Protein AF-A0A965U3E1-F1 (afdb_monomer_lite)

Foldseek 3Di:
DVVVVVVVVVVVVVVVVVVVVVVLVVVLVVVQVVLQVVLCVQLVGGLVVVLVDDLVVSLVRGDLRSLLSNLVSLQCCLVRPDPDPVSSLSSLLSSLQSLLSNLVVLVSLLVCVVVNVVSCVVNVVPDALVSLCSNLSSCLSNLLVVSNLVSLVSSLVRDDLVCSLVSLVVSLVSLVVNLVDDQVSQVVSVHGNVNSVVSNVVSVVVNVPRDD

Sequence (212 aa):
MFFRRDYILRMIDMMGDFFRRIGDMLDRMEKVKRLNDECLQKCGMTLEAAQRLEPETLCEMLSDTPRLLMSELMYIKAETACDTQEEQESLLIASTVLLASLWEESLLCELRVDRLAELTERIFAYLTPAEFLLCANFFEQAESYADMEDMLFEAAERAEPEEARAYAETALQKMQKALSAPPEALLLSGMTPSELRDSIDEIQAFLSDKPN

Structure (mmCIF, N/CA/C/O backbone):
data_AF-A0A965U3E1-F1
#
_entry.id   AF-A0A965U3E1-F1
#
loop_
_atom_site.group_PDB
_atom_site.id
_atom_site.type_symbol
_atom_site.la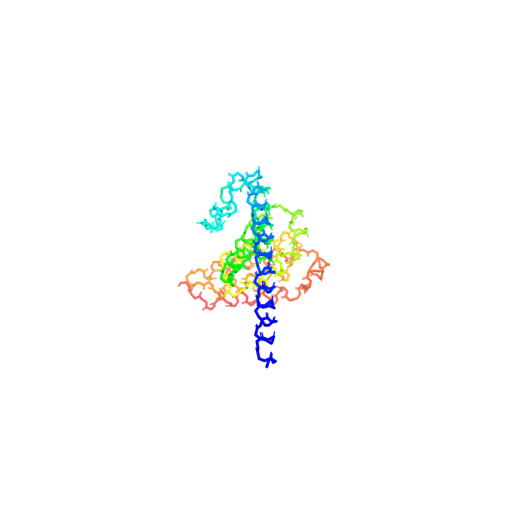bel_atom_id
_atom_site.label_alt_id
_atom_site.label_comp_id
_atom_site.label_asym_id
_atom_site.label_entity_id
_atom_site.label_seq_id
_atom_site.pdbx_PDB_ins_code
_atom_site.Cartn_x
_atom_site.Cartn_y
_atom_site.Cartn_z
_atom_site.occupancy
_atom_site.B_iso_or_equiv
_atom_site.auth_seq_id
_atom_site.auth_comp_id
_atom_site.auth_asym_id
_atom_site.auth_atom_id
_atom_site.pdbx_PDB_model_num
ATOM 1 N N . MET A 1 1 ? 36.545 -35.588 -39.997 1.00 55.09 1 MET A N 1
ATOM 2 C CA . MET A 1 1 ? 35.773 -34.470 -40.594 1.00 55.09 1 MET A CA 1
ATOM 3 C C . MET A 1 1 ? 34.530 -34.076 -39.780 1.00 55.09 1 MET A C 1
ATOM 5 O O . MET A 1 1 ? 34.109 -32.936 -39.900 1.00 55.09 1 MET A O 1
ATOM 9 N N . PHE A 1 2 ? 33.995 -34.948 -38.909 1.00 54.34 2 PHE A N 1
ATOM 10 C CA . PHE A 1 2 ? 32.830 -34.670 -38.044 1.00 54.34 2 PHE A CA 1
ATOM 11 C C . PHE A 1 2 ? 33.061 -33.583 -36.969 1.00 54.34 2 PHE A C 1
ATOM 13 O O . PHE A 1 2 ? 32.221 -32.710 -36.799 1.00 54.34 2 PHE A O 1
ATOM 20 N N . PHE A 1 3 ? 34.252 -33.524 -36.358 1.00 51.91 3 PHE A N 1
ATOM 21 C CA . PHE A 1 3 ? 34.576 -32.549 -35.298 1.00 51.91 3 PHE A CA 1
ATOM 22 C C . PHE A 1 3 ? 34.459 -31.064 -35.698 1.00 51.91 3 PHE A C 1
ATOM 24 O O . PHE A 1 3 ? 34.052 -30.244 -34.882 1.00 51.91 3 PHE A O 1
ATOM 31 N N . ARG A 1 4 ? 34.802 -30.690 -36.944 1.00 53.88 4 ARG A N 1
ATOM 32 C CA . ARG A 1 4 ? 34.661 -29.291 -37.407 1.00 53.88 4 ARG A CA 1
ATOM 33 C C . ARG A 1 4 ? 33.207 -28.912 -37.656 1.00 53.88 4 ARG A C 1
ATOM 35 O O . ARG A 1 4 ? 32.837 -27.773 -37.407 1.00 53.88 4 ARG A O 1
ATOM 42 N N . ARG A 1 5 ? 32.394 -29.855 -38.136 1.00 57.75 5 ARG A N 1
ATOM 43 C CA . ARG A 1 5 ? 30.971 -29.626 -38.397 1.00 57.75 5 ARG A CA 1
ATOM 44 C C . ARG A 1 5 ? 30.210 -29.419 -37.085 1.00 57.75 5 ARG A C 1
ATOM 46 O O . ARG A 1 5 ? 29.467 -28.453 -36.983 1.00 57.75 5 ARG A O 1
ATOM 53 N N . ASP A 1 6 ? 30.497 -30.228 -36.067 1.00 65.94 6 ASP A N 1
ATOM 54 C CA . ASP A 1 6 ? 29.885 -30.101 -34.734 1.00 65.94 6 ASP A CA 1
ATOM 55 C C . ASP A 1 6 ? 30.351 -28.859 -33.966 1.00 65.94 6 ASP A C 1
ATOM 57 O O . ASP A 1 6 ? 29.639 -28.353 -33.102 1.00 65.94 6 ASP A O 1
ATOM 61 N N . TYR A 1 7 ? 31.558 -28.369 -34.248 1.00 59.28 7 TYR A N 1
ATOM 62 C CA . TYR A 1 7 ? 32.046 -27.103 -33.704 1.00 59.28 7 TYR A CA 1
ATOM 63 C C . TYR A 1 7 ? 31.330 -25.907 -34.344 1.00 59.28 7 TYR A C 1
ATOM 65 O O . TYR A 1 7 ? 30.845 -25.032 -33.634 1.00 59.28 7 TYR A O 1
ATOM 73 N N . ILE A 1 8 ? 31.196 -25.905 -35.676 1.00 62.34 8 ILE A N 1
ATOM 74 C CA . ILE A 1 8 ? 30.498 -24.842 -36.412 1.00 62.34 8 ILE A CA 1
ATOM 75 C C . ILE A 1 8 ? 29.012 -24.788 -36.025 1.00 62.34 8 ILE A C 1
ATOM 77 O O . ILE A 1 8 ? 28.490 -23.700 -35.810 1.00 62.34 8 ILE A O 1
ATOM 81 N N . LEU A 1 9 ? 28.341 -25.935 -35.874 1.00 70.31 9 LEU A N 1
ATOM 82 C CA . LEU A 1 9 ? 26.936 -25.974 -35.448 1.00 70.31 9 LEU A CA 1
ATOM 83 C C . LEU A 1 9 ? 26.746 -25.442 -34.017 1.00 70.31 9 LEU A C 1
ATOM 85 O O . LEU A 1 9 ? 25.879 -24.606 -33.799 1.00 70.31 9 LEU A O 1
ATOM 89 N N . ARG A 1 10 ? 27.625 -25.808 -33.072 1.00 64.62 10 ARG A N 1
ATOM 90 C CA . ARG A 1 10 ? 27.597 -25.248 -31.707 1.00 64.62 10 ARG A CA 1
ATOM 91 C C . ARG A 1 10 ? 27.844 -23.741 -31.665 1.00 64.62 10 ARG A C 1
ATOM 93 O O . ARG A 1 10 ? 27.252 -23.050 -30.844 1.00 64.62 10 ARG A O 1
ATOM 100 N N . MET A 1 11 ? 28.711 -23.221 -32.534 1.00 48.62 11 MET A N 1
ATOM 101 C CA . MET A 1 11 ? 28.907 -21.773 -32.655 1.00 48.62 11 MET A CA 1
ATOM 102 C C . MET A 1 11 ? 27.650 -21.066 -33.167 1.00 48.62 11 MET A C 1
ATOM 104 O O . MET A 1 11 ? 27.317 -20.003 -32.654 1.00 48.62 11 MET A O 1
ATOM 108 N N . ILE A 1 12 ? 26.945 -21.654 -34.139 1.00 62.34 12 ILE A N 1
ATOM 109 C CA . ILE A 1 12 ? 25.687 -21.106 -34.665 1.00 62.34 12 ILE A CA 1
ATOM 110 C C . ILE A 1 12 ? 24.613 -21.072 -33.571 1.00 62.34 12 ILE A C 1
ATOM 112 O O . ILE A 1 12 ? 23.951 -20.047 -33.424 1.00 62.34 12 ILE A O 1
ATOM 116 N N . ASP A 1 13 ? 24.491 -22.128 -32.765 1.00 60.44 13 ASP A N 1
ATOM 117 C CA . ASP A 1 13 ? 23.532 -22.169 -31.654 1.00 60.44 13 ASP A CA 1
ATOM 118 C C . ASP A 1 13 ? 23.847 -21.112 -30.583 1.00 60.44 13 ASP A C 1
ATOM 120 O O . ASP A 1 13 ? 22.972 -20.329 -30.214 1.00 60.44 13 ASP A O 1
ATOM 124 N N . MET A 1 14 ? 25.113 -20.999 -30.157 1.00 52.28 14 MET A N 1
ATOM 125 C CA . MET A 1 14 ? 25.534 -19.968 -29.193 1.00 52.28 14 MET A CA 1
ATOM 126 C C . MET A 1 14 ? 25.303 -18.545 -29.717 1.00 52.28 14 MET A C 1
ATOM 128 O O . MET A 1 14 ? 24.908 -17.659 -28.960 1.00 52.28 14 MET A O 1
ATOM 132 N N . MET A 1 15 ? 25.530 -18.311 -31.012 1.00 49.25 15 MET A N 1
ATOM 133 C CA . MET A 1 15 ? 25.223 -17.026 -31.641 1.00 49.25 15 MET A CA 1
ATOM 134 C C . MET A 1 15 ? 23.714 -16.771 -31.704 1.00 49.25 15 MET A C 1
ATOM 136 O O . MET A 1 15 ? 23.285 -15.644 -31.478 1.00 49.25 15 MET A O 1
ATOM 140 N N . GLY A 1 16 ? 22.902 -17.797 -31.969 1.00 55.31 16 GLY A N 1
ATOM 141 C CA . GLY A 1 16 ? 21.442 -17.700 -31.940 1.00 55.31 16 GLY A CA 1
ATOM 142 C C . GLY A 1 16 ? 20.914 -17.292 -30.565 1.00 55.31 16 GLY A C 1
ATOM 143 O O . GLY A 1 16 ? 20.088 -16.387 -30.469 1.00 55.31 16 GLY A O 1
ATOM 144 N N . ASP A 1 17 ? 21.443 -17.887 -29.498 1.00 67.06 17 ASP A N 1
ATOM 145 C CA . ASP A 1 17 ? 21.095 -17.515 -28.123 1.00 67.06 17 ASP A CA 1
ATOM 146 C C . ASP A 1 17 ? 21.551 -16.098 -27.772 1.00 67.06 17 ASP A C 1
ATOM 148 O O . ASP A 1 17 ? 20.828 -15.356 -27.109 1.00 67.06 17 ASP A O 1
ATOM 152 N N . PHE A 1 18 ? 22.719 -15.684 -28.261 1.00 46.34 18 PHE A N 1
ATOM 153 C CA . PHE A 1 18 ? 23.206 -14.319 -28.097 1.00 46.34 18 PHE A CA 1
ATOM 154 C C . PHE A 1 18 ? 22.299 -13.287 -28.787 1.00 46.34 18 PHE A C 1
ATOM 156 O O . PHE A 1 18 ? 21.942 -12.284 -28.174 1.00 46.34 18 PHE A O 1
ATOM 163 N N . PHE A 1 19 ? 21.866 -13.540 -30.026 1.00 46.78 19 PHE A N 1
ATOM 164 C CA . PHE A 1 19 ? 20.956 -12.635 -30.737 1.00 46.78 19 PHE A CA 1
ATOM 165 C C . PHE A 1 19 ? 19.555 -12.590 -30.123 1.00 46.78 19 PHE A C 1
ATOM 167 O O . PHE A 1 19 ? 18.961 -11.516 -30.096 1.00 46.78 19 PHE A O 1
ATOM 174 N N . ARG A 1 20 ? 19.046 -13.706 -29.581 1.00 71.38 20 ARG A N 1
ATOM 175 C CA . ARG A 1 20 ? 17.795 -13.702 -28.800 1.00 71.38 20 ARG A CA 1
ATOM 176 C C . ARG A 1 20 ? 17.918 -12.808 -27.572 1.00 71.38 20 ARG A C 1
ATOM 178 O O . ARG A 1 20 ? 17.086 -11.933 -27.389 1.00 71.38 20 ARG A O 1
ATOM 185 N N . ARG A 1 21 ? 19.013 -12.937 -26.816 1.00 64.50 21 ARG A N 1
ATOM 186 C CA . ARG A 1 21 ? 19.286 -12.072 -25.655 1.00 64.50 21 ARG A CA 1
ATOM 187 C C . ARG A 1 21 ? 19.399 -10.595 -26.033 1.00 64.50 21 ARG A C 1
ATOM 189 O O . ARG A 1 21 ? 18.908 -9.752 -25.295 1.00 64.50 21 ARG A O 1
ATOM 196 N N . ILE A 1 22 ? 20.022 -10.271 -27.172 1.00 54.72 22 ILE A N 1
ATOM 197 C CA . ILE A 1 22 ? 20.052 -8.890 -27.686 1.00 54.72 22 ILE A CA 1
ATOM 198 C C . ILE A 1 22 ? 18.639 -8.405 -28.027 1.00 54.72 22 ILE A C 1
ATOM 200 O O . ILE A 1 22 ? 18.310 -7.270 -27.700 1.00 54.72 22 ILE A O 1
ATOM 204 N 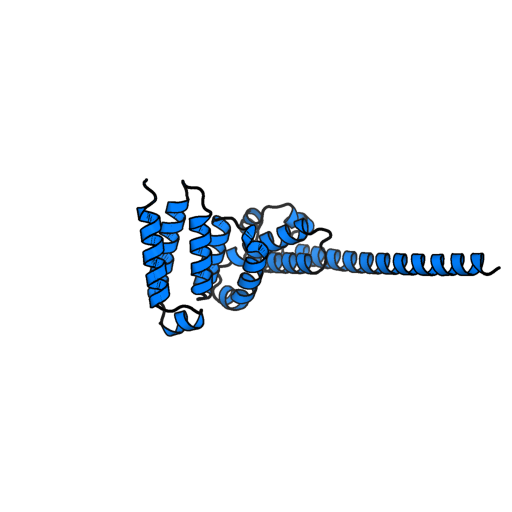N . GLY A 1 23 ? 17.815 -9.240 -28.665 1.00 60.06 23 GLY A N 1
ATOM 205 C CA . GLY A 1 23 ? 16.417 -8.918 -28.962 1.00 60.06 23 GLY A CA 1
ATOM 206 C C . GLY A 1 23 ? 15.621 -8.614 -27.695 1.00 60.06 23 GLY A C 1
ATOM 207 O O . GLY A 1 23 ? 15.046 -7.536 -27.581 1.00 60.06 23 GLY A O 1
ATOM 208 N N . ASP A 1 24 ? 15.702 -9.499 -26.702 1.00 75.69 24 ASP A N 1
ATOM 209 C CA . ASP A 1 24 ? 15.042 -9.312 -25.408 1.00 75.69 24 ASP A CA 1
ATOM 210 C C . ASP A 1 24 ? 15.518 -8.027 -24.706 1.00 75.69 24 ASP A C 1
ATOM 212 O O . ASP A 1 24 ? 14.723 -7.313 -24.096 1.00 75.69 24 ASP A O 1
ATOM 216 N N . MET A 1 25 ? 16.810 -7.699 -24.811 1.00 62.09 25 MET A N 1
ATOM 217 C CA . MET A 1 25 ? 17.381 -6.469 -24.259 1.00 62.09 25 MET A CA 1
ATOM 218 C C . MET A 1 25 ? 16.854 -5.218 -24.975 1.00 62.09 25 MET A C 1
ATOM 220 O O . MET A 1 25 ? 16.494 -4.250 -24.311 1.00 62.09 25 MET A O 1
ATOM 224 N N . LEU A 1 26 ? 16.773 -5.228 -26.309 1.00 58.94 26 LEU A N 1
ATOM 225 C CA . LEU A 1 26 ? 16.238 -4.106 -27.089 1.00 58.94 26 LEU A CA 1
ATOM 226 C C . LEU A 1 26 ? 14.752 -3.868 -26.796 1.00 58.94 26 LEU A C 1
ATOM 228 O O . LEU A 1 26 ? 14.356 -2.722 -26.584 1.00 58.94 26 LEU A O 1
ATOM 232 N N . ASP A 1 27 ? 13.957 -4.934 -26.697 1.00 81.31 27 ASP A N 1
ATOM 233 C CA . ASP A 1 27 ? 12.536 -4.847 -26.345 1.00 81.31 27 ASP A CA 1
ATOM 234 C C . ASP A 1 27 ? 12.342 -4.295 -24.924 1.00 81.31 27 ASP A C 1
ATOM 236 O O . ASP A 1 27 ? 11.457 -3.469 -24.682 1.00 81.31 27 ASP A O 1
ATOM 240 N N . ARG A 1 28 ? 13.190 -4.701 -23.968 1.00 72.69 28 ARG A N 1
ATOM 241 C CA . ARG A 1 28 ? 13.203 -4.135 -22.607 1.00 72.69 28 ARG A CA 1
ATOM 242 C C . ARG A 1 28 ? 13.574 -2.655 -22.612 1.00 72.69 28 ARG A C 1
ATOM 244 O O . ARG A 1 28 ? 12.882 -1.860 -21.984 1.00 72.69 28 ARG A O 1
ATOM 251 N N . MET A 1 29 ? 14.615 -2.267 -23.348 1.00 70.19 29 MET A N 1
ATOM 252 C CA . MET A 1 29 ? 15.027 -0.865 -23.471 1.00 70.19 29 MET A CA 1
ATOM 253 C C . MET A 1 29 ? 13.919 0.005 -24.073 1.00 70.19 29 MET A C 1
ATOM 255 O O . MET A 1 29 ? 13.695 1.121 -23.607 1.00 70.19 29 MET A O 1
ATOM 259 N N . GLU A 1 30 ? 13.197 -0.493 -25.081 1.00 79.94 30 GLU A N 1
ATOM 260 C CA . GLU A 1 30 ? 12.068 0.233 -25.665 1.00 79.94 30 GLU A CA 1
ATOM 261 C C . GLU A 1 30 ? 10.919 0.398 -24.663 1.00 79.94 30 GLU A C 1
ATOM 263 O O . GLU A 1 30 ? 10.358 1.490 -24.553 1.00 79.94 30 GLU A O 1
ATOM 268 N N . LYS A 1 31 ? 10.600 -0.642 -23.882 1.00 78.12 31 LYS A N 1
ATOM 269 C CA . LYS A 1 31 ? 9.604 -0.557 -22.803 1.00 78.12 31 LYS A CA 1
ATOM 270 C C . LYS A 1 31 ? 9.994 0.478 -21.751 1.00 78.12 31 LYS A C 1
ATOM 272 O O . LYS A 1 31 ? 9.188 1.351 -21.448 1.00 78.12 31 LYS A O 1
ATOM 277 N N . VAL A 1 32 ? 11.229 0.433 -21.248 1.00 79.44 32 VAL A N 1
ATOM 278 C CA . VAL A 1 32 ? 11.731 1.399 -20.252 1.00 79.44 32 VAL A CA 1
ATOM 279 C C . VAL A 1 32 ? 11.680 2.822 -20.799 1.00 79.44 32 VAL A C 1
ATOM 281 O O . VAL A 1 32 ? 11.224 3.732 -20.111 1.00 79.44 32 VAL A O 1
ATOM 284 N N . LYS A 1 33 ? 12.074 3.022 -22.061 1.00 82.56 33 LYS A N 1
ATOM 285 C CA . LYS A 1 33 ? 11.981 4.332 -22.707 1.00 82.56 33 LYS A CA 1
ATOM 286 C C . LYS A 1 33 ? 10.537 4.838 -22.765 1.00 82.56 33 LYS A C 1
ATOM 288 O O . LYS A 1 33 ? 10.293 5.982 -22.405 1.00 82.56 33 LYS A O 1
ATOM 293 N N . ARG A 1 34 ? 9.582 3.991 -23.163 1.00 79.94 34 ARG A N 1
ATOM 294 C CA . ARG A 1 34 ? 8.155 4.355 -23.192 1.00 79.94 34 ARG A CA 1
ATOM 295 C C . ARG A 1 34 ? 7.629 4.719 -21.803 1.00 79.94 34 ARG A C 1
ATOM 297 O O . ARG A 1 34 ? 6.919 5.709 -21.680 1.00 79.94 34 ARG A O 1
ATOM 304 N N . LEU A 1 35 ? 8.006 3.967 -20.766 1.00 78.31 35 LEU A N 1
ATOM 305 C CA . LEU A 1 35 ? 7.638 4.285 -19.381 1.00 78.31 35 LEU A CA 1
ATOM 306 C C . LEU A 1 35 ? 8.201 5.645 -18.949 1.00 78.31 35 LEU A C 1
ATOM 308 O O . LEU A 1 35 ? 7.479 6.446 -18.364 1.00 78.31 35 LEU A O 1
ATOM 312 N N . ASN A 1 36 ? 9.463 5.933 -19.278 1.00 80.62 36 ASN A N 1
ATOM 313 C CA . ASN A 1 36 ? 10.088 7.227 -19.001 1.00 80.62 36 ASN A CA 1
ATOM 314 C C . ASN A 1 36 ? 9.390 8.388 -19.727 1.00 80.62 36 ASN A C 1
ATOM 316 O O . ASN A 1 36 ? 9.179 9.432 -19.112 1.00 80.62 36 ASN A O 1
ATOM 320 N N . ASP A 1 37 ? 9.032 8.213 -21.002 1.00 81.38 37 ASP A N 1
ATOM 321 C CA . ASP A 1 37 ? 8.357 9.239 -21.805 1.00 81.38 37 ASP A CA 1
ATOM 322 C C . ASP A 1 37 ? 6.946 9.543 -21.255 1.00 81.38 37 ASP A C 1
ATOM 324 O O . ASP A 1 37 ? 6.590 10.712 -21.082 1.00 81.38 37 ASP A O 1
ATOM 328 N N . GLU A 1 38 ? 6.168 8.511 -20.902 1.00 74.62 38 GLU A N 1
ATOM 329 C CA . GLU A 1 38 ? 4.846 8.667 -20.269 1.00 74.62 38 GLU A CA 1
ATOM 330 C C . GLU A 1 38 ? 4.952 9.325 -18.887 1.00 74.62 38 GLU A C 1
ATOM 332 O O . GLU A 1 38 ? 4.222 10.273 -18.584 1.00 74.62 38 GLU A O 1
ATOM 337 N N . CYS A 1 39 ? 5.910 8.882 -18.068 1.00 76.56 39 CYS A N 1
ATOM 338 C CA . CYS A 1 39 ? 6.181 9.464 -16.756 1.00 76.56 39 CYS A CA 1
ATOM 339 C C . CYS A 1 39 ? 6.526 10.956 -16.874 1.00 76.56 39 CYS A C 1
ATOM 341 O O . CYS A 1 39 ? 5.951 11.792 -16.177 1.00 76.56 39 CYS A O 1
ATOM 343 N N . LEU A 1 40 ? 7.398 11.322 -17.818 1.00 82.69 40 LEU A N 1
ATOM 344 C CA . LEU A 1 40 ? 7.778 12.715 -18.040 1.00 82.69 40 LEU A CA 1
ATOM 345 C C . LEU A 1 40 ? 6.579 13.565 -18.467 1.00 82.69 40 LEU A C 1
ATOM 347 O O . LEU A 1 40 ? 6.393 14.669 -17.957 1.00 82.69 40 LEU A O 1
ATOM 351 N N . GLN A 1 41 ? 5.750 13.055 -19.379 1.00 79.38 41 GLN A N 1
ATOM 352 C CA . GLN A 1 41 ? 4.594 13.785 -19.890 1.00 79.38 41 GLN A CA 1
ATOM 353 C C . GLN A 1 41 ? 3.516 14.012 -18.824 1.00 79.38 41 GLN A C 1
ATOM 355 O O . GLN A 1 41 ? 2.834 15.039 -18.851 1.00 79.38 41 GLN A O 1
ATOM 360 N N . LYS A 1 42 ? 3.317 13.045 -17.927 1.00 73.81 42 LYS A N 1
ATOM 361 C CA . LYS A 1 42 ? 2.170 13.020 -17.013 1.00 73.81 42 LYS A CA 1
ATOM 362 C C . LYS A 1 42 ? 2.514 13.394 -15.575 1.00 73.81 42 LYS A C 1
ATOM 364 O O . LYS A 1 42 ? 1.676 13.982 -14.899 1.00 73.81 42 LYS A O 1
ATOM 369 N N . CYS A 1 43 ? 3.731 13.095 -15.133 1.00 81.44 43 CYS A N 1
ATOM 370 C CA . CYS A 1 43 ? 4.223 13.369 -13.783 1.00 81.44 43 CYS A CA 1
ATOM 371 C C . CYS A 1 43 ? 5.259 14.504 -13.752 1.00 81.44 43 CYS A C 1
ATOM 373 O O . CYS A 1 43 ? 5.657 14.939 -12.677 1.00 81.44 43 CYS A O 1
ATOM 375 N N . GLY A 1 44 ? 5.706 14.998 -14.913 1.00 86.19 44 GLY A N 1
ATOM 376 C CA . GLY A 1 44 ? 6.677 16.094 -15.007 1.00 86.19 44 GLY A CA 1
ATOM 377 C C . GLY A 1 44 ? 8.128 15.688 -14.723 1.00 86.19 44 GLY A C 1
ATOM 378 O O . GLY A 1 44 ? 9.002 16.552 -14.688 1.00 86.19 44 GLY A O 1
ATOM 379 N N . MET A 1 45 ? 8.405 14.392 -14.547 1.00 91.12 45 MET A N 1
ATOM 380 C CA . MET A 1 45 ? 9.747 13.840 -14.336 1.00 91.12 45 MET A CA 1
ATOM 381 C C . MET A 1 45 ? 9.864 12.434 -14.926 1.00 91.12 45 MET A C 1
ATOM 383 O O . MET A 1 45 ? 8.859 11.756 -15.108 1.00 91.12 45 MET A O 1
ATOM 387 N N . THR A 1 46 ? 11.081 11.985 -15.229 1.00 88.69 46 THR A N 1
ATOM 388 C CA . THR A 1 46 ? 11.309 10.614 -15.708 1.00 88.69 46 THR A CA 1
ATOM 389 C C . THR A 1 46 ? 11.211 9.606 -14.564 1.00 88.69 46 THR A C 1
ATOM 391 O O . THR A 1 46 ? 11.465 9.943 -13.406 1.00 88.69 46 THR A O 1
ATOM 394 N N . LEU A 1 47 ? 10.911 8.347 -14.893 1.00 86.38 47 LEU A N 1
ATOM 395 C CA . LEU A 1 47 ? 10.855 7.264 -13.910 1.00 86.38 47 LEU A CA 1
ATOM 396 C C . LEU A 1 47 ? 12.234 7.036 -13.271 1.00 86.38 47 LEU A C 1
ATOM 398 O O . LEU A 1 47 ? 12.336 6.852 -12.066 1.00 86.38 47 LEU A O 1
ATOM 402 N N . GLU A 1 48 ? 13.309 7.149 -14.055 1.00 87.62 48 GLU A N 1
ATOM 403 C CA . GLU A 1 48 ? 14.689 7.102 -13.542 1.00 87.62 48 GLU A CA 1
ATOM 404 C C . GLU A 1 48 ? 15.015 8.209 -12.531 1.00 87.62 48 GLU A C 1
ATOM 406 O O . GLU A 1 48 ? 15.828 7.998 -11.633 1.00 87.62 48 GLU A O 1
ATOM 411 N N . ALA A 1 49 ? 14.437 9.404 -12.691 1.00 90.25 49 ALA A N 1
ATOM 412 C CA . ALA A 1 49 ? 14.630 10.490 -11.736 1.00 90.25 49 ALA A CA 1
ATOM 413 C C . ALA A 1 49 ? 13.829 10.232 -10.457 1.00 90.25 49 ALA A C 1
ATOM 415 O O . ALA A 1 49 ? 14.375 10.388 -9.368 1.00 90.25 49 ALA A O 1
ATOM 416 N N . ALA A 1 50 ? 12.578 9.784 -10.597 1.00 90.44 50 ALA A N 1
ATOM 417 C CA . ALA A 1 50 ? 11.717 9.441 -9.470 1.00 90.44 50 ALA A CA 1
ATOM 418 C C . ALA A 1 50 ? 12.320 8.327 -8.598 1.00 90.44 50 ALA A C 1
ATOM 420 O O . ALA A 1 50 ? 12.286 8.424 -7.383 1.00 90.44 50 ALA A O 1
ATOM 421 N N . GLN A 1 51 ? 12.968 7.330 -9.207 1.00 90.50 51 GLN A N 1
ATOM 422 C CA . GLN A 1 51 ? 13.643 6.223 -8.509 1.00 90.50 51 GLN A CA 1
ATOM 423 C C . GLN A 1 51 ? 14.785 6.627 -7.579 1.00 90.50 51 GLN A C 1
ATOM 425 O O . GLN A 1 51 ? 15.232 5.824 -6.770 1.00 90.50 51 GLN A O 1
ATOM 430 N N . ARG A 1 52 ? 15.322 7.837 -7.738 1.00 92.06 52 ARG A N 1
ATOM 431 C CA . ARG A 1 52 ? 16.409 8.346 -6.892 1.00 92.06 52 ARG A CA 1
ATOM 432 C C . ARG A 1 52 ? 15.893 9.157 -5.708 1.00 92.06 52 ARG A C 1
ATOM 434 O O . ARG A 1 52 ? 16.706 9.710 -4.972 1.00 92.06 52 ARG A O 1
ATOM 441 N N . LEU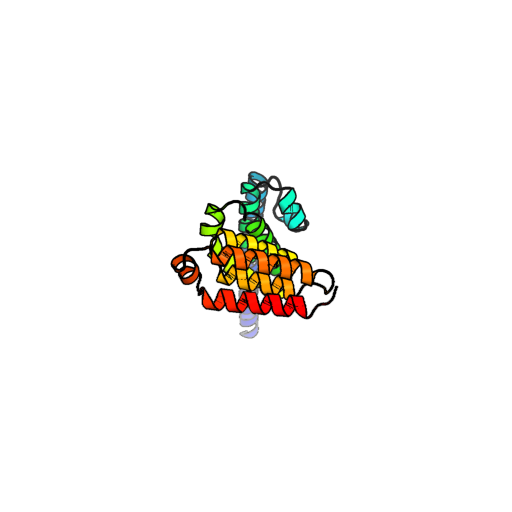 A 1 53 ? 14.578 9.307 -5.601 1.00 93.44 53 LEU A N 1
ATOM 442 C CA . LEU A 1 53 ? 13.907 10.030 -4.537 1.00 93.44 53 LEU A CA 1
ATOM 443 C C . LEU A 1 53 ? 13.241 9.030 -3.602 1.00 93.44 53 LEU A C 1
ATOM 445 O O . LEU A 1 53 ? 12.764 7.987 -4.045 1.00 93.44 53 LEU A O 1
ATOM 449 N N . GLU A 1 54 ? 13.176 9.396 -2.327 1.00 93.88 54 GLU A N 1
ATOM 450 C CA . GLU A 1 54 ? 12.409 8.632 -1.350 1.00 93.88 54 GLU A CA 1
ATOM 451 C C . GLU A 1 54 ? 10.901 8.746 -1.648 1.00 93.88 54 GLU A C 1
ATOM 453 O O . GLU A 1 54 ? 10.443 9.811 -2.104 1.00 93.88 54 GLU A O 1
ATOM 458 N N . PRO A 1 55 ? 10.108 7.689 -1.399 1.00 93.94 55 PRO A N 1
ATOM 459 C CA . PRO A 1 55 ? 8.672 7.682 -1.676 1.00 93.94 55 PRO A CA 1
ATOM 460 C C . PRO A 1 55 ? 7.905 8.837 -1.014 1.00 93.94 55 PRO A C 1
ATOM 462 O O . PRO A 1 55 ? 7.005 9.413 -1.628 1.00 93.94 55 PRO A O 1
ATOM 465 N N . GLU A 1 56 ? 8.290 9.247 0.194 1.00 93.19 56 GLU A N 1
ATOM 466 C CA . GLU A 1 56 ? 7.678 10.362 0.928 1.00 93.19 56 GLU A CA 1
ATOM 467 C C . GLU A 1 56 ? 7.891 11.686 0.192 1.00 93.19 56 GLU A C 1
ATOM 469 O O . GLU A 1 56 ? 6.966 12.484 0.046 1.00 93.19 56 GLU A O 1
ATOM 474 N N . THR A 1 57 ? 9.091 11.889 -0.360 1.00 94.69 57 THR A N 1
ATOM 475 C CA . THR A 1 57 ? 9.410 13.089 -1.148 1.00 94.69 57 THR A CA 1
ATOM 476 C C . THR A 1 57 ? 8.538 13.152 -2.400 1.00 94.69 57 THR A C 1
ATOM 478 O O . THR A 1 57 ? 8.034 14.212 -2.773 1.00 94.69 57 THR A O 1
ATOM 481 N N . LEU A 1 58 ? 8.316 12.010 -3.052 1.00 93.44 58 LEU A N 1
ATOM 482 C CA . LEU A 1 58 ? 7.418 11.929 -4.201 1.00 93.44 58 LEU A CA 1
ATOM 483 C C . LEU A 1 58 ? 5.964 12.224 -3.813 1.00 93.44 58 LEU A C 1
ATOM 485 O O . LEU A 1 58 ? 5.272 12.901 -4.576 1.00 93.44 58 LEU A O 1
ATOM 489 N N . CYS A 1 59 ? 5.510 11.781 -2.639 1.00 93.00 59 CYS A N 1
ATOM 490 C CA . CYS A 1 59 ? 4.176 12.104 -2.133 1.00 93.00 59 CYS A CA 1
ATOM 491 C C . CYS A 1 59 ? 3.991 13.617 -1.938 1.00 93.00 59 CYS A C 1
ATOM 493 O O . CYS A 1 59 ? 2.966 14.160 -2.341 1.00 93.00 59 CYS A O 1
ATOM 495 N N . GLU A 1 60 ? 4.991 14.315 -1.396 1.00 93.62 60 GLU A N 1
ATOM 496 C CA . GLU A 1 60 ? 4.942 15.773 -1.208 1.00 93.62 60 GLU A CA 1
ATOM 497 C C . GLU A 1 60 ? 4.974 16.553 -2.532 1.00 93.62 60 GLU A C 1
ATOM 499 O O . GLU A 1 60 ? 4.336 17.599 -2.668 1.00 93.62 60 GLU A O 1
ATOM 504 N N . MET A 1 61 ? 5.728 16.062 -3.519 1.00 93.38 61 MET A N 1
ATOM 505 C CA . MET A 1 61 ? 5.920 16.748 -4.799 1.00 93.38 61 MET A CA 1
ATOM 506 C C . MET A 1 61 ? 4.776 16.529 -5.791 1.00 93.38 61 MET A C 1
ATOM 508 O O . MET A 1 61 ? 4.496 17.407 -6.614 1.00 93.38 61 MET A O 1
ATOM 512 N N . LEU A 1 62 ? 4.164 15.345 -5.778 1.00 86.31 62 LEU A N 1
ATOM 513 C CA . LEU A 1 62 ? 3.164 14.939 -6.758 1.00 86.31 62 LEU A CA 1
ATOM 514 C C . LEU A 1 62 ? 1.753 15.169 -6.218 1.00 86.31 62 LEU A C 1
ATOM 516 O O . LEU A 1 62 ? 1.405 14.710 -5.129 1.00 86.31 62 LEU A O 1
ATOM 520 N N . SER A 1 63 ? 0.915 15.813 -7.031 1.00 85.06 63 SER A N 1
ATOM 521 C CA . SER A 1 63 ? -0.533 15.808 -6.818 1.00 85.06 63 SER A CA 1
ATOM 522 C C . SER A 1 63 ? -1.128 14.425 -7.097 1.00 85.06 63 SER A C 1
ATOM 524 O O . SER A 1 63 ? -0.483 13.571 -7.708 1.00 85.06 63 SER A O 1
ATOM 526 N N . ASP A 1 64 ? -2.376 14.216 -6.692 1.00 84.25 64 ASP A N 1
ATOM 527 C CA . ASP A 1 64 ? -2.976 12.882 -6.569 1.00 84.25 64 ASP A CA 1
ATOM 528 C C . ASP A 1 64 ? -2.972 12.077 -7.874 1.00 84.25 64 ASP A C 1
ATOM 530 O O . ASP A 1 64 ? -2.565 10.917 -7.906 1.00 84.25 64 ASP A O 1
ATOM 534 N N . THR A 1 65 ? -3.345 12.701 -8.996 1.00 78.75 65 THR A N 1
ATOM 535 C CA . THR A 1 65 ? -3.366 12.019 -10.303 1.00 78.75 65 THR A CA 1
ATOM 536 C C . THR A 1 65 ? -1.957 11.619 -10.788 1.00 78.75 65 THR A C 1
ATOM 538 O O . THR A 1 65 ? -1.756 10.446 -11.113 1.00 78.75 65 THR A O 1
ATOM 541 N N . PRO A 1 66 ? -0.957 12.525 -10.838 1.00 82.00 66 PRO A N 1
ATOM 542 C CA . PRO A 1 66 ? 0.440 12.152 -11.072 1.00 82.00 66 PRO A CA 1
ATOM 543 C C . PRO A 1 66 ? 0.994 11.108 -10.105 1.00 82.00 66 PRO A C 1
ATOM 545 O O . PRO A 1 66 ? 1.804 10.282 -10.523 1.00 82.00 66 PRO A O 1
ATOM 548 N N . ARG A 1 67 ? 0.577 11.138 -8.835 1.00 87.81 67 ARG A N 1
ATOM 549 C CA . ARG A 1 67 ? 1.031 10.202 -7.805 1.00 87.81 67 ARG A CA 1
ATOM 550 C C . ARG A 1 67 ? 0.495 8.793 -8.045 1.00 87.81 67 ARG A C 1
ATOM 552 O O . ARG A 1 67 ? 1.279 7.848 -8.049 1.00 87.81 67 ARG A O 1
ATOM 559 N N . LEU A 1 68 ? -0.798 8.665 -8.357 1.00 82.81 68 LEU A N 1
ATOM 560 C CA . LEU A 1 68 ? -1.406 7.396 -8.768 1.00 82.81 68 LEU A CA 1
ATOM 561 C C . LEU A 1 68 ? -0.696 6.830 -9.997 1.00 82.81 68 LEU A C 1
ATOM 563 O O . LEU A 1 68 ? -0.310 5.667 -10.020 1.00 82.81 68 LEU A O 1
ATOM 567 N N . LEU A 1 69 ? -0.479 7.661 -11.017 1.00 79.94 69 LEU A N 1
ATOM 568 C CA . LEU A 1 69 ? 0.199 7.204 -12.223 1.00 79.94 69 LEU A CA 1
ATOM 569 C C . LEU A 1 69 ? 1.646 6.779 -11.943 1.00 79.94 69 LEU A C 1
ATOM 571 O O . LEU A 1 69 ? 2.089 5.773 -12.489 1.00 79.94 69 LEU A O 1
ATOM 575 N N . MET A 1 70 ? 2.374 7.515 -11.100 1.00 87.56 70 MET A N 1
ATOM 576 C CA . MET A 1 70 ? 3.730 7.140 -10.699 1.00 87.56 70 MET A CA 1
ATOM 577 C C . MET A 1 70 ? 3.739 5.777 -9.999 1.00 87.56 70 MET A C 1
ATOM 579 O O . MET A 1 70 ? 4.553 4.930 -10.358 1.00 87.56 70 MET A O 1
ATOM 583 N N . SER A 1 71 ? 2.801 5.538 -9.075 1.00 89.31 71 SER A N 1
ATOM 584 C CA . SER A 1 71 ? 2.637 4.237 -8.416 1.00 89.31 71 SER A CA 1
ATOM 585 C C . SER A 1 71 ? 2.446 3.101 -9.431 1.00 89.31 71 SER A C 1
ATOM 587 O O . SER A 1 71 ? 3.160 2.098 -9.378 1.00 89.31 71 SER A O 1
ATOM 589 N N . GLU A 1 72 ? 1.554 3.282 -10.410 1.00 84.69 72 GLU A N 1
ATOM 590 C CA . GLU A 1 72 ? 1.274 2.280 -11.450 1.00 84.69 72 GLU A CA 1
ATOM 591 C C . GLU A 1 72 ? 2.480 2.055 -12.376 1.00 84.69 72 GLU A C 1
ATOM 593 O O . GLU A 1 72 ? 2.796 0.923 -12.739 1.00 84.69 72 GLU A O 1
ATOM 598 N N . LEU A 1 73 ? 3.195 3.118 -12.756 1.00 85.38 73 LEU A N 1
ATOM 599 C CA . LEU A 1 73 ? 4.387 3.016 -13.602 1.00 85.38 73 LEU A CA 1
ATOM 600 C C . LEU A 1 73 ? 5.547 2.323 -12.876 1.00 85.38 73 LEU A C 1
ATOM 602 O O . LEU A 1 73 ? 6.263 1.532 -13.497 1.00 85.38 73 LEU A O 1
ATOM 606 N N . MET A 1 74 ? 5.719 2.580 -11.577 1.00 90.19 74 MET A N 1
ATOM 607 C CA . MET A 1 74 ? 6.693 1.882 -10.735 1.00 90.19 74 MET A CA 1
ATOM 608 C C . MET A 1 74 ? 6.357 0.396 -10.615 1.00 90.19 74 MET A C 1
ATOM 610 O O . MET A 1 74 ? 7.241 -0.429 -10.845 1.00 90.19 74 MET A O 1
ATOM 614 N N . TYR A 1 75 ? 5.086 0.051 -10.384 1.00 87.94 75 TYR A N 1
ATOM 615 C CA . TYR A 1 75 ? 4.624 -1.338 -10.392 1.00 87.94 75 TYR A CA 1
ATOM 616 C C . TYR A 1 75 ? 4.886 -2.022 -11.740 1.00 87.94 75 TYR A C 1
ATOM 618 O O . TYR A 1 75 ? 5.506 -3.081 -11.801 1.00 87.94 75 TYR A O 1
ATOM 626 N N . ILE A 1 76 ? 4.492 -1.396 -12.855 1.00 85.19 76 ILE A N 1
ATOM 627 C CA . ILE A 1 76 ? 4.706 -1.963 -14.194 1.00 85.19 76 ILE A CA 1
ATOM 628 C C . ILE A 1 76 ? 6.196 -2.187 -14.454 1.00 85.19 76 ILE A C 1
ATOM 630 O O . ILE A 1 76 ? 6.568 -3.215 -15.027 1.00 85.19 76 ILE A O 1
ATOM 634 N N . LYS A 1 77 ? 7.069 -1.258 -14.047 1.00 86.75 77 LYS A N 1
ATOM 635 C CA . LYS A 1 77 ? 8.513 -1.464 -14.185 1.00 86.75 77 LYS A CA 1
ATOM 636 C C . LYS A 1 77 ? 8.991 -2.631 -13.318 1.00 86.75 77 LYS A C 1
ATOM 638 O O . LYS A 1 77 ? 9.714 -3.471 -13.852 1.00 86.75 77 LYS A O 1
ATOM 643 N N . ALA A 1 78 ? 8.542 -2.720 -12.065 1.00 90.81 78 ALA A N 1
ATOM 644 C CA . ALA A 1 78 ? 8.857 -3.829 -11.163 1.00 90.81 78 ALA A CA 1
ATOM 645 C C . ALA A 1 78 ? 8.506 -5.200 -11.772 1.00 90.81 78 ALA A C 1
ATOM 647 O O . ALA A 1 78 ? 9.249 -6.166 -11.614 1.00 90.81 78 ALA A O 1
ATOM 648 N N . GLU A 1 79 ? 7.407 -5.280 -12.528 1.00 85.56 79 GLU A N 1
ATOM 649 C CA . GLU A 1 79 ? 6.954 -6.519 -13.174 1.00 85.56 79 GLU A CA 1
ATOM 650 C C . GLU A 1 79 ? 7.649 -6.832 -14.504 1.00 85.56 79 GLU A C 1
ATOM 652 O O . GLU A 1 79 ? 7.738 -7.989 -14.916 1.00 85.56 79 GLU A O 1
ATOM 657 N N . THR A 1 80 ? 8.104 -5.812 -15.233 1.00 81.38 80 THR A N 1
ATOM 658 C CA . THR A 1 80 ? 8.462 -5.984 -16.651 1.00 81.38 80 THR A CA 1
ATOM 659 C C . THR A 1 80 ? 9.918 -5.703 -16.985 1.00 81.38 80 THR A C 1
ATOM 661 O O . THR A 1 80 ? 10.387 -6.154 -18.037 1.00 81.38 80 THR A O 1
ATOM 664 N N . ALA A 1 81 ? 10.625 -4.947 -16.145 1.00 80.62 81 ALA A N 1
ATOM 665 C CA . ALA A 1 81 ? 11.917 -4.374 -16.497 1.00 80.62 81 ALA A CA 1
ATOM 666 C C . ALA A 1 81 ? 12.780 -4.029 -15.267 1.00 80.62 81 ALA A C 1
ATOM 668 O O . ALA A 1 81 ? 13.228 -2.889 -15.132 1.00 80.62 81 ALA A O 1
ATOM 669 N N . CYS A 1 82 ? 13.042 -5.031 -14.422 1.00 84.44 82 CYS A N 1
ATOM 670 C CA . CYS A 1 82 ? 14.063 -4.986 -13.370 1.00 84.44 82 CYS A CA 1
ATOM 671 C C . CYS A 1 82 ? 15.207 -5.954 -13.668 1.00 84.44 82 CYS A C 1
ATOM 673 O O . CYS A 1 82 ? 14.982 -7.065 -14.164 1.00 84.44 82 CYS A O 1
ATOM 675 N N . ASP A 1 83 ? 16.428 -5.537 -13.337 1.00 84.38 83 ASP A N 1
ATOM 676 C CA . ASP A 1 83 ? 17.623 -6.374 -13.484 1.00 84.38 83 ASP A CA 1
ATOM 677 C C . ASP A 1 83 ? 17.977 -7.115 -12.184 1.00 84.38 83 ASP A C 1
ATOM 679 O O . ASP A 1 83 ? 18.600 -8.180 -12.231 1.00 84.38 83 ASP A O 1
ATOM 683 N N . THR A 1 84 ? 17.563 -6.585 -11.027 1.00 90.75 84 THR A N 1
ATOM 684 C CA . THR A 1 84 ? 17.814 -7.174 -9.704 1.00 90.75 84 THR A CA 1
ATOM 685 C C . THR A 1 84 ? 16.540 -7.270 -8.868 1.00 90.75 84 THR A C 1
ATOM 687 O O . THR A 1 84 ? 15.571 -6.542 -9.084 1.00 90.75 84 THR A O 1
ATOM 690 N N . GLN A 1 85 ? 16.559 -8.175 -7.887 1.00 91.25 85 GLN A N 1
ATOM 691 C CA . GLN A 1 85 ? 15.483 -8.297 -6.904 1.00 91.25 85 GLN A CA 1
ATOM 692 C C . GLN A 1 85 ? 15.392 -7.051 -6.009 1.00 91.25 85 GLN A C 1
ATOM 694 O O . GLN A 1 85 ? 14.297 -6.582 -5.749 1.00 91.25 85 GLN A O 1
ATOM 699 N N . GLU A 1 86 ? 16.526 -6.469 -5.620 1.00 92.44 86 GLU A N 1
ATOM 700 C CA . GLU A 1 86 ? 16.570 -5.239 -4.815 1.00 92.44 86 GLU A CA 1
ATOM 701 C C . GLU A 1 86 ? 15.921 -4.045 -5.541 1.00 92.44 86 GLU A C 1
ATOM 703 O O . GLU A 1 86 ? 15.156 -3.292 -4.944 1.00 92.44 86 GLU A O 1
ATOM 708 N N . GLU A 1 87 ? 16.162 -3.892 -6.853 1.00 92.62 87 GLU A N 1
ATOM 709 C CA . GLU A 1 87 ? 15.487 -2.863 -7.658 1.00 92.62 87 GLU A CA 1
ATOM 710 C C . GLU A 1 87 ? 13.976 -3.114 -7.707 1.00 92.62 87 GLU A C 1
ATOM 712 O O . GLU A 1 87 ? 13.185 -2.179 -7.587 1.00 92.62 87 GLU A O 1
ATOM 717 N N . GLN A 1 88 ? 13.576 -4.376 -7.878 1.00 93.94 88 GLN A N 1
ATOM 718 C CA . GLN A 1 88 ? 12.170 -4.757 -7.890 1.00 93.94 88 GLN A CA 1
ATOM 719 C C . GLN A 1 88 ? 11.496 -4.441 -6.548 1.00 93.94 88 GLN A C 1
ATOM 721 O O . GLN A 1 88 ? 10.441 -3.816 -6.539 1.00 93.94 88 GLN A O 1
ATOM 726 N N . GLU A 1 89 ? 12.105 -4.824 -5.428 1.00 94.56 89 GLU A N 1
ATOM 727 C CA . GLU A 1 89 ? 11.599 -4.570 -4.075 1.00 94.56 89 GLU A CA 1
ATOM 728 C C . GLU A 1 89 ? 11.471 -3.068 -3.804 1.00 94.56 89 GLU A C 1
ATOM 730 O O . GLU A 1 89 ? 10.402 -2.615 -3.402 1.00 94.56 89 GLU A O 1
ATOM 735 N N . SER A 1 90 ? 12.501 -2.279 -4.123 1.00 94.94 90 SER A N 1
ATOM 736 C CA . SER A 1 90 ? 12.470 -0.817 -3.985 1.00 94.94 90 SER A CA 1
ATOM 737 C C . SER A 1 90 ? 11.332 -0.178 -4.791 1.00 94.94 90 SER A C 1
ATOM 739 O O . SER A 1 90 ? 10.638 0.712 -4.296 1.00 94.94 90 SER A O 1
ATOM 741 N N . LEU A 1 91 ? 11.076 -0.660 -6.012 1.00 95.06 91 LEU A N 1
ATOM 742 C CA . LEU A 1 91 ? 9.973 -0.163 -6.837 1.00 95.06 91 LEU A CA 1
ATOM 743 C C . LEU A 1 91 ? 8.600 -0.549 -6.307 1.00 95.06 91 LEU A C 1
ATOM 745 O O . LEU A 1 91 ? 7.670 0.251 -6.408 1.00 95.06 91 LEU A O 1
ATOM 749 N N . LEU A 1 92 ? 8.462 -1.757 -5.763 1.00 96.62 92 LEU A N 1
ATOM 750 C CA . LEU A 1 92 ? 7.218 -2.192 -5.141 1.00 96.62 92 LEU A CA 1
ATOM 751 C C . LEU A 1 92 ? 6.943 -1.391 -3.867 1.00 96.62 92 LEU A C 1
ATOM 753 O O . LEU A 1 92 ? 5.818 -0.940 -3.702 1.00 96.62 92 LEU A O 1
ATOM 757 N N . ILE A 1 93 ? 7.953 -1.123 -3.032 1.00 96.88 93 ILE A N 1
ATOM 758 C CA . ILE A 1 93 ? 7.831 -0.238 -1.859 1.00 96.88 93 ILE A CA 1
ATOM 759 C C . ILE A 1 93 ? 7.349 1.146 -2.288 1.00 96.88 93 ILE A C 1
ATOM 761 O O . ILE A 1 93 ? 6.300 1.600 -1.834 1.00 96.88 93 ILE A O 1
ATOM 765 N N . ALA A 1 94 ? 8.041 1.781 -3.236 1.00 96.81 94 ALA A N 1
ATOM 766 C CA . ALA A 1 94 ? 7.650 3.102 -3.715 1.00 96.81 94 ALA A CA 1
ATOM 767 C C . ALA A 1 94 ? 6.231 3.109 -4.312 1.00 96.81 94 ALA A C 1
ATOM 769 O O . ALA A 1 94 ? 5.451 4.023 -4.046 1.00 96.81 94 ALA A O 1
ATOM 770 N N . SER A 1 95 ? 5.862 2.071 -5.070 1.00 95.50 95 SER A N 1
ATOM 771 C CA . SER A 1 95 ? 4.510 1.904 -5.609 1.00 95.50 95 SER A CA 1
ATOM 772 C C . SER A 1 95 ? 3.452 1.816 -4.504 1.00 95.50 95 SER A C 1
ATOM 774 O O . SER A 1 95 ? 2.451 2.537 -4.575 1.00 95.50 95 SER A O 1
ATOM 776 N N . THR A 1 96 ? 3.694 1.002 -3.472 1.00 97.81 96 THR A N 1
ATOM 777 C CA . THR A 1 96 ? 2.808 0.826 -2.312 1.00 97.81 96 THR A CA 1
ATOM 778 C C . THR A 1 96 ? 2.619 2.130 -1.556 1.00 97.81 96 THR A C 1
ATOM 780 O O . THR A 1 96 ? 1.482 2.541 -1.346 1.00 97.81 96 THR A O 1
ATOM 783 N N . VAL A 1 97 ? 3.706 2.820 -1.198 1.00 97.81 97 VAL A N 1
ATOM 784 C CA . VAL A 1 97 ? 3.644 4.068 -0.420 1.00 97.81 97 VAL A CA 1
ATOM 785 C C . VAL A 1 97 ? 2.902 5.155 -1.191 1.00 97.81 97 VAL A C 1
ATOM 787 O O . VAL A 1 97 ? 2.009 5.806 -0.648 1.00 97.81 97 VAL A O 1
ATOM 790 N N . LEU A 1 98 ? 3.202 5.314 -2.483 1.00 94.50 98 LEU A N 1
ATOM 791 C CA . LEU A 1 98 ? 2.516 6.286 -3.332 1.00 94.50 98 LEU A CA 1
ATOM 792 C C . LEU A 1 98 ? 1.017 5.994 -3.435 1.00 94.50 98 LEU A C 1
ATOM 794 O O . LEU A 1 98 ? 0.227 6.932 -3.339 1.00 94.50 98 LEU A O 1
ATOM 798 N N . LEU A 1 99 ? 0.621 4.727 -3.596 1.00 93.75 99 LEU A N 1
ATOM 799 C CA . LEU A 1 99 ? -0.788 4.334 -3.647 1.00 93.75 99 LEU A CA 1
ATOM 800 C C . LEU A 1 99 ? -1.480 4.562 -2.299 1.00 93.75 99 LEU A C 1
ATOM 802 O O . LEU A 1 99 ? -2.500 5.245 -2.250 1.00 93.75 99 LEU A O 1
ATOM 806 N N . ALA A 1 100 ? -0.902 4.050 -1.211 1.00 97.25 100 ALA A N 1
ATOM 807 C CA . ALA A 1 100 ? -1.452 4.160 0.138 1.00 97.25 100 ALA A CA 1
ATOM 808 C C . ALA A 1 100 ? -1.589 5.623 0.595 1.00 97.25 100 ALA A C 1
ATOM 810 O O . ALA A 1 100 ? -2.523 5.970 1.314 1.00 97.25 100 ALA A O 1
ATOM 811 N N . SER A 1 101 ? -0.713 6.519 0.125 1.00 96.44 101 SER A N 1
ATOM 812 C CA . SER A 1 101 ? -0.796 7.956 0.422 1.00 96.44 101 SER A CA 1
ATOM 813 C C . SER A 1 101 ? -2.043 8.652 -0.133 1.00 96.44 101 SER A C 1
ATOM 815 O O . SER A 1 101 ? -2.337 9.775 0.269 1.00 96.44 101 SER A O 1
ATOM 817 N N . LEU A 1 102 ? -2.769 8.012 -1.053 1.00 91.62 102 LEU A N 1
ATOM 818 C CA . LEU A 1 102 ? -3.987 8.537 -1.671 1.00 91.62 102 LEU A CA 1
ATOM 819 C C . LEU A 1 102 ? -5.255 8.132 -0.908 1.00 91.62 102 LEU A C 1
ATOM 821 O O . LEU A 1 102 ? -6.344 8.160 -1.473 1.00 91.62 102 LEU A O 1
ATOM 825 N N . TRP A 1 103 ? -5.127 7.760 0.368 1.00 94.25 103 TRP A N 1
ATOM 826 C CA . TRP A 1 103 ? -6.240 7.299 1.200 1.00 94.25 103 TRP A CA 1
ATOM 827 C C . TRP A 1 103 ? -7.391 8.317 1.318 1.00 94.25 103 TRP A C 1
ATOM 829 O O . TRP A 1 103 ? -8.531 7.928 1.539 1.00 94.25 103 TRP A O 1
ATOM 839 N N . GLU A 1 104 ? -7.144 9.618 1.136 1.00 89.81 104 GLU A N 1
ATOM 840 C CA . GLU A 1 104 ? -8.212 10.633 1.150 1.00 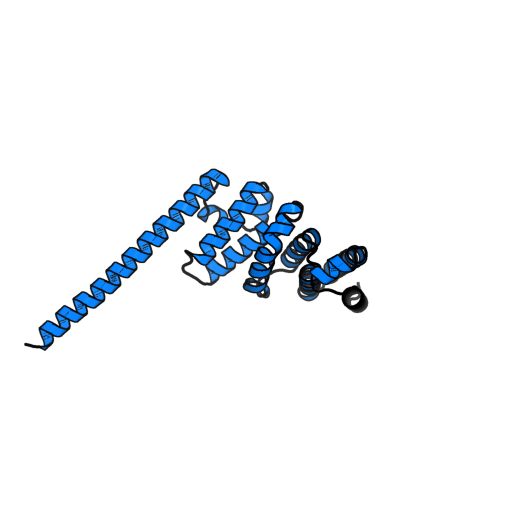89.81 104 GLU A CA 1
ATOM 841 C C . GLU A 1 104 ? -9.181 10.509 -0.051 1.00 89.81 104 GLU A C 1
ATOM 843 O O . GLU A 1 104 ? -10.324 10.970 0.012 1.00 89.81 104 GLU A O 1
ATOM 848 N N . GLU A 1 105 ? -8.773 9.826 -1.125 1.00 84.56 105 GLU A N 1
ATOM 849 C CA . GLU A 1 105 ? -9.583 9.576 -2.319 1.00 84.56 105 GLU A CA 1
ATOM 850 C C . GLU A 1 105 ? -10.416 8.288 -2.165 1.00 84.56 105 GLU A C 1
ATOM 852 O O . GLU A 1 105 ? -10.080 7.231 -2.698 1.00 84.56 105 GLU A O 1
ATOM 857 N N . SER A 1 106 ? -11.537 8.371 -1.442 1.00 77.75 106 SER A N 1
ATOM 858 C CA . SER A 1 106 ? -12.430 7.227 -1.127 1.00 77.75 106 SER A CA 1
ATOM 859 C C . SER A 1 106 ? -12.726 6.268 -2.299 1.00 77.75 106 SER A C 1
ATOM 861 O O . SER A 1 106 ? -12.469 5.071 -2.197 1.00 77.75 106 SER A O 1
ATOM 863 N N . LEU A 1 107 ? -13.189 6.775 -3.450 1.00 75.50 107 LEU A N 1
ATOM 864 C CA . LEU A 1 107 ? -13.494 5.932 -4.618 1.00 75.50 107 LEU A CA 1
ATOM 865 C C . LEU A 1 107 ? -12.249 5.221 -5.175 1.00 75.50 107 LEU A C 1
ATOM 867 O O . LEU A 1 107 ? -12.344 4.114 -5.707 1.00 75.50 107 LEU A O 1
ATOM 871 N N . LEU A 1 108 ? -11.078 5.857 -5.089 1.00 77.81 108 LEU A N 1
ATOM 872 C CA . LEU A 1 108 ? -9.829 5.218 -5.490 1.00 77.81 108 LEU A CA 1
ATOM 873 C C . LEU A 1 108 ? -9.505 4.054 -4.553 1.00 77.81 108 LEU A C 1
ATOM 875 O O . LEU A 1 108 ? -9.084 3.005 -5.038 1.00 77.81 108 LEU A O 1
ATOM 879 N N . CYS A 1 109 ? -9.735 4.233 -3.251 1.00 81.00 109 CYS A N 1
ATOM 880 C CA . CYS A 1 109 ? -9.499 3.206 -2.246 1.00 81.00 109 CYS A CA 1
ATOM 881 C C . CYS A 1 109 ? -10.314 1.947 -2.548 1.00 81.00 109 CYS A C 1
ATOM 883 O O . CYS A 1 109 ? -9.737 0.872 -2.683 1.00 81.00 109 CYS A O 1
ATOM 885 N N . GLU A 1 110 ? -11.617 2.094 -2.804 1.00 81.00 110 GLU A N 1
ATOM 886 C CA . GLU A 1 110 ? -12.494 0.982 -3.201 1.00 81.00 110 GLU A CA 1
ATOM 887 C C . GLU A 1 110 ? -11.995 0.245 -4.460 1.00 81.00 110 GLU A C 1
ATOM 889 O O . GLU A 1 110 ? -12.000 -0.981 -4.524 1.00 81.00 110 GLU A O 1
ATOM 894 N N . LEU A 1 111 ? -11.531 0.978 -5.478 1.00 78.00 111 LEU A N 1
ATOM 895 C CA . LEU A 1 111 ? -11.092 0.393 -6.754 1.00 78.00 111 LEU A CA 1
ATOM 896 C C . LEU A 1 111 ? -9.695 -0.239 -6.709 1.00 78.00 111 LEU A C 1
ATOM 898 O O . LEU A 1 111 ? -9.317 -0.962 -7.640 1.00 78.00 111 LEU A O 1
ATOM 902 N N . ARG A 1 112 ? -8.891 0.097 -5.697 1.00 82.19 112 ARG A N 1
ATOM 903 C CA . ARG A 1 112 ? -7.477 -0.289 -5.593 1.00 82.19 112 ARG A CA 1
ATOM 904 C C . ARG A 1 112 ? -7.139 -1.063 -4.326 1.00 82.19 112 ARG A C 1
ATOM 906 O O . ARG A 1 112 ? -5.975 -1.408 -4.156 1.00 82.19 112 ARG A O 1
ATOM 913 N N . VAL A 1 113 ? -8.125 -1.405 -3.503 1.00 91.06 113 VAL A N 1
ATOM 914 C CA . VAL A 1 113 ? -7.925 -2.186 -2.278 1.00 91.06 113 VAL A CA 1
ATOM 915 C C . VAL A 1 113 ? -7.219 -3.518 -2.547 1.00 91.06 113 VAL A C 1
ATOM 917 O O . VAL A 1 113 ? -6.167 -3.767 -1.968 1.00 91.06 113 VAL A O 1
ATOM 920 N N . ASP A 1 114 ? -7.682 -4.289 -3.537 1.00 88.06 114 ASP A N 1
ATOM 921 C CA . ASP A 1 114 ? -7.061 -5.569 -3.919 1.00 88.06 114 ASP A CA 1
ATOM 922 C C . ASP A 1 114 ? -5.615 -5.389 -4.401 1.00 88.06 114 ASP A C 1
ATOM 924 O O . ASP A 1 114 ? -4.742 -6.216 -4.146 1.00 88.06 114 ASP A O 1
ATOM 928 N N . ARG A 1 115 ? -5.351 -4.282 -5.111 1.00 87.62 115 ARG A N 1
ATOM 929 C CA . ARG A 1 115 ? -4.007 -3.942 -5.590 1.00 87.62 115 ARG A CA 1
ATOM 930 C C . ARG A 1 115 ? -3.087 -3.649 -4.414 1.00 87.62 115 ARG A C 1
ATOM 932 O O . ARG A 1 115 ? -1.946 -4.099 -4.430 1.00 87.62 115 ARG A O 1
ATOM 939 N N . LEU A 1 116 ? -3.559 -2.875 -3.439 1.00 95.19 116 LEU A N 1
ATOM 940 C CA . LEU A 1 116 ? -2.763 -2.551 -2.267 1.00 95.19 116 LEU A CA 1
ATOM 941 C C . LEU A 1 116 ? -2.505 -3.802 -1.424 1.00 95.19 116 LEU A C 1
ATOM 943 O O . LEU A 1 116 ? -1.363 -3.999 -1.036 1.00 95.19 116 LEU A O 1
ATOM 947 N N . ALA A 1 117 ? -3.502 -4.671 -1.233 1.00 95.44 117 ALA A N 1
ATOM 948 C CA . ALA A 1 117 ? -3.345 -5.944 -0.525 1.00 95.44 117 ALA A CA 1
ATOM 949 C C . ALA A 1 117 ? -2.311 -6.873 -1.197 1.00 95.44 117 ALA A C 1
ATOM 951 O O . ALA A 1 117 ? -1.418 -7.394 -0.533 1.00 95.44 117 ALA A O 1
ATOM 952 N N . GLU A 1 118 ? -2.358 -7.021 -2.531 1.00 93.69 118 GLU A N 1
ATOM 953 C CA . GLU A 1 118 ? -1.342 -7.783 -3.283 1.00 93.69 118 GLU A CA 1
ATOM 954 C C . GLU A 1 118 ? 0.064 -7.207 -3.060 1.00 93.69 118 GLU A C 1
ATOM 956 O O . GLU A 1 118 ? 1.041 -7.941 -2.895 1.00 93.69 118 GLU A O 1
ATOM 961 N N . LEU A 1 119 ? 0.187 -5.879 -3.091 1.00 93.75 119 LEU A N 1
ATOM 962 C CA . LEU A 1 119 ? 1.466 -5.212 -2.906 1.00 93.75 119 LEU A CA 1
ATOM 963 C C . LEU A 1 119 ? 1.990 -5.401 -1.482 1.00 93.75 119 LEU A C 1
ATOM 965 O O . LEU A 1 119 ? 3.133 -5.829 -1.326 1.00 93.75 119 LEU A O 1
ATOM 969 N N . THR A 1 120 ? 1.175 -5.130 -0.460 1.00 97.00 120 THR A N 1
ATOM 970 C CA . THR A 1 120 ? 1.579 -5.239 0.947 1.00 97.00 120 THR A CA 1
ATOM 971 C C . THR A 1 120 ? 1.998 -6.659 1.301 1.00 97.00 120 THR A C 1
ATOM 973 O O . THR A 1 120 ? 3.021 -6.808 1.960 1.00 97.00 120 THR A O 1
ATOM 976 N N . GLU A 1 121 ? 1.323 -7.697 0.795 1.00 96.25 121 GLU A N 1
ATOM 977 C CA . GLU A 1 121 ? 1.733 -9.098 0.988 1.00 96.25 121 GLU A CA 1
ATOM 978 C C . GLU A 1 121 ? 3.147 -9.358 0.439 1.00 96.25 121 GLU A C 1
ATOM 980 O O . GLU A 1 121 ? 3.981 -9.998 1.083 1.00 96.25 121 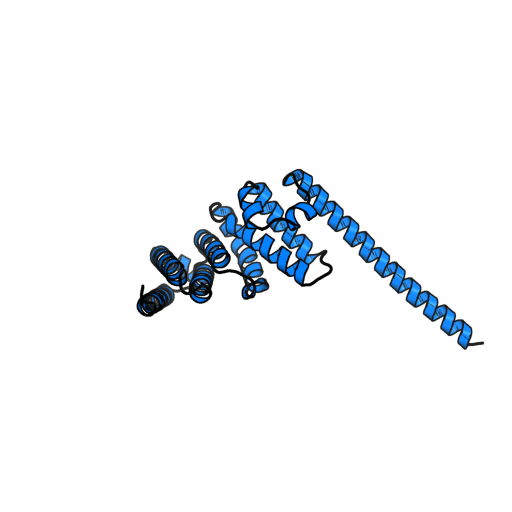GLU A O 1
ATOM 985 N N . ARG A 1 122 ? 3.460 -8.817 -0.743 1.00 95.62 122 ARG A N 1
ATOM 986 C CA . ARG A 1 122 ? 4.745 -9.049 -1.422 1.00 95.62 122 ARG A CA 1
ATOM 987 C C . ARG A 1 122 ? 5.927 -8.360 -0.753 1.00 95.62 122 ARG A C 1
ATOM 989 O O . ARG A 1 122 ? 7.035 -8.891 -0.809 1.00 95.62 122 ARG A O 1
ATOM 996 N N . ILE A 1 123 ? 5.713 -7.185 -0.166 1.00 95.88 123 ILE A N 1
ATOM 997 C CA . ILE A 1 123 ? 6.774 -6.388 0.471 1.00 95.88 123 ILE A CA 1
ATOM 998 C C . ILE A 1 123 ? 6.651 -6.319 1.994 1.00 95.88 123 ILE A C 1
ATOM 1000 O O . ILE A 1 123 ? 7.347 -5.532 2.628 1.00 95.88 123 ILE A O 1
ATOM 1004 N N . PHE A 1 124 ? 5.805 -7.155 2.593 1.00 96.50 124 PHE A N 1
ATOM 1005 C CA . PHE A 1 124 ? 5.446 -7.114 4.011 1.00 96.50 124 PHE A CA 1
ATOM 1006 C C . PHE A 1 124 ? 6.649 -7.064 4.962 1.00 96.50 124 PHE A C 1
ATOM 1008 O O . PHE A 1 124 ? 6.634 -6.385 5.986 1.00 96.50 124 PHE A O 1
ATOM 1015 N N . ALA A 1 125 ? 7.723 -7.782 4.631 1.00 95.31 125 ALA A N 1
ATOM 1016 C CA . ALA A 1 125 ? 8.940 -7.831 5.440 1.00 95.31 125 ALA A CA 1
ATOM 1017 C C . ALA A 1 125 ? 9.762 -6.527 5.415 1.00 95.31 125 ALA A C 1
ATOM 1019 O O . ALA A 1 125 ? 10.626 -6.345 6.269 1.00 95.31 125 ALA A O 1
ATOM 1020 N N . TYR A 1 126 ? 9.511 -5.646 4.446 1.00 95.25 126 TYR A N 1
ATOM 1021 C CA . TYR A 1 126 ? 10.287 -4.429 4.203 1.00 95.25 126 TYR A CA 1
ATOM 1022 C C . TYR A 1 126 ? 9.579 -3.152 4.653 1.00 95.25 126 TYR A C 1
ATOM 1024 O O . TYR A 1 126 ? 10.225 -2.113 4.744 1.00 95.25 126 TYR A O 1
ATOM 1032 N N . LEU A 1 127 ? 8.279 -3.231 4.938 1.00 96.44 127 LEU A N 1
ATOM 1033 C CA . LEU A 1 127 ? 7.495 -2.089 5.381 1.00 96.44 127 LEU A CA 1
ATOM 1034 C C . LEU A 1 127 ? 7.891 -1.650 6.795 1.00 96.44 127 LEU A C 1
ATOM 1036 O O . LEU A 1 127 ? 8.087 -2.458 7.710 1.00 96.44 127 LEU A O 1
ATOM 1040 N N . THR A 1 128 ? 7.978 -0.339 6.958 1.00 96.94 128 THR A N 1
ATOM 1041 C CA . THR A 1 128 ? 8.173 0.358 8.224 1.00 96.94 128 THR A CA 1
ATOM 1042 C C . THR A 1 128 ? 6.834 0.568 8.943 1.00 96.94 128 THR A C 1
ATOM 1044 O O . THR A 1 128 ? 5.773 0.561 8.313 1.00 96.94 128 THR A O 1
ATOM 1047 N N . PRO A 1 129 ? 6.849 0.831 10.262 1.00 97.38 129 PRO A N 1
ATOM 1048 C CA . PRO A 1 129 ? 5.640 1.158 11.025 1.00 97.38 129 PRO A CA 1
ATOM 1049 C C . PRO A 1 129 ? 4.808 2.305 10.435 1.00 97.38 129 PRO A C 1
ATOM 1051 O O . PRO A 1 129 ? 3.578 2.246 10.419 1.00 97.38 129 PRO A O 1
ATOM 1054 N N . ALA A 1 130 ? 5.472 3.338 9.909 1.00 96.75 130 ALA A N 1
ATOM 1055 C CA . ALA A 1 130 ? 4.805 4.480 9.293 1.00 96.75 130 ALA A CA 1
ATOM 1056 C C . ALA A 1 130 ? 4.076 4.084 7.999 1.00 96.75 130 ALA A C 1
ATOM 1058 O O . ALA A 1 130 ? 2.948 4.519 7.763 1.00 96.75 130 ALA A O 1
ATOM 1059 N N . GLU A 1 131 ? 4.688 3.227 7.182 1.00 97.62 131 GLU A N 1
ATOM 1060 C CA . GLU A 1 131 ? 4.086 2.738 5.941 1.00 97.62 131 GLU A CA 1
ATOM 1061 C C . GLU A 1 131 ? 2.950 1.744 6.213 1.00 97.62 131 GLU A C 1
ATOM 1063 O O . GLU A 1 131 ? 1.931 1.788 5.523 1.00 97.62 131 GLU A O 1
ATOM 1068 N N . PHE A 1 132 ? 3.061 0.911 7.255 1.00 98.44 132 PHE A N 1
ATOM 1069 C CA . PHE A 1 132 ? 1.946 0.089 7.733 1.00 98.44 132 PHE A CA 1
ATOM 1070 C C . PHE A 1 132 ? 0.749 0.954 8.133 1.00 98.44 132 PHE A C 1
ATOM 1072 O O . PHE A 1 132 ? -0.366 0.723 7.667 1.00 98.44 132 PHE A O 1
ATOM 1079 N N . LEU A 1 133 ? 0.971 2.015 8.914 1.00 98.12 133 LEU A N 1
ATOM 1080 C CA . LEU A 1 133 ? -0.096 2.950 9.271 1.00 98.12 133 LEU A CA 1
ATOM 1081 C C . LEU A 1 133 ? -0.692 3.650 8.037 1.00 98.12 133 LEU A C 1
ATOM 1083 O O . LEU A 1 133 ? -1.901 3.883 7.981 1.00 98.12 133 LEU A O 1
ATOM 1087 N N . LEU A 1 134 ? 0.131 3.971 7.036 1.00 97.38 134 LEU A N 1
ATOM 1088 C CA . LEU A 1 134 ? -0.338 4.543 5.776 1.00 97.38 134 LEU A CA 1
ATOM 1089 C C . LEU A 1 134 ? -1.258 3.572 5.022 1.00 97.38 134 LEU A C 1
ATOM 1091 O O . LEU A 1 134 ? -2.327 3.977 4.568 1.00 97.38 134 LEU A O 1
ATOM 1095 N N . CYS A 1 135 ? -0.887 2.292 4.950 1.00 98.31 135 CYS A N 1
ATOM 1096 C CA . CYS A 1 135 ? -1.724 1.246 4.363 1.00 98.31 135 CYS A CA 1
ATOM 1097 C C . CYS A 1 135 ? -3.024 1.061 5.155 1.00 98.31 135 CYS A C 1
ATOM 1099 O O . CYS A 1 135 ? -4.095 0.993 4.558 1.00 98.31 135 CYS A O 1
ATOM 1101 N N . ALA A 1 136 ? -2.964 1.082 6.491 1.00 98.44 136 ALA A N 1
ATOM 1102 C CA . ALA A 1 136 ? -4.151 1.015 7.341 1.00 98.44 136 ALA A CA 1
ATOM 1103 C C . ALA A 1 136 ? -5.139 2.158 7.056 1.00 98.44 136 ALA A C 1
ATOM 1105 O O . ALA A 1 136 ? -6.343 1.926 6.990 1.00 98.44 136 ALA A O 1
ATOM 1106 N N . ASN A 1 137 ? -4.653 3.388 6.839 1.00 98.00 137 ASN A N 1
ATOM 1107 C CA . ASN A 1 137 ? -5.517 4.512 6.456 1.00 98.00 137 ASN A CA 1
ATOM 1108 C C . ASN A 1 137 ? -6.245 4.247 5.134 1.00 98.00 137 ASN A C 1
ATOM 1110 O O . ASN A 1 137 ? -7.419 4.582 5.005 1.00 98.00 137 ASN A O 1
ATOM 1114 N N . PHE A 1 138 ? -5.559 3.648 4.163 1.00 97.62 138 PHE A N 1
ATOM 1115 C CA . PHE A 1 138 ? -6.145 3.310 2.872 1.00 97.62 138 PHE A CA 1
ATOM 1116 C C . PHE A 1 138 ? -7.205 2.208 2.999 1.00 97.62 138 PHE A C 1
ATOM 1118 O O . PHE A 1 138 ? -8.312 2.353 2.481 1.00 97.62 138 PHE A O 1
ATOM 1125 N N . PHE A 1 139 ? -6.905 1.137 3.739 1.00 97.62 139 PHE A N 1
ATOM 1126 C CA . PHE A 1 139 ? -7.846 0.043 3.988 1.00 97.62 139 PHE A CA 1
ATOM 1127 C C . PHE A 1 139 ? -9.076 0.493 4.783 1.00 97.62 139 PHE A C 1
ATOM 1129 O O . PHE A 1 139 ? -10.187 0.085 4.457 1.00 97.62 139 PHE A O 1
ATOM 1136 N N . GLU A 1 140 ? -8.912 1.401 5.752 1.00 96.12 140 GLU A N 1
ATOM 1137 C CA . GLU A 1 140 ? -10.035 2.005 6.481 1.00 96.12 140 GLU A CA 1
ATOM 1138 C C . GLU A 1 140 ? -11.018 2.703 5.528 1.00 96.12 140 GLU A C 1
ATOM 1140 O O . GLU A 1 140 ? -12.232 2.581 5.686 1.00 96.12 140 GLU A O 1
ATOM 1145 N N . GLN A 1 141 ? -10.500 3.434 4.538 1.00 93.88 141 GLN A N 1
ATOM 1146 C CA . GLN A 1 141 ? -11.308 4.194 3.576 1.00 93.88 141 GLN A CA 1
ATOM 1147 C C . GLN A 1 141 ? -11.956 3.300 2.522 1.00 93.88 141 GLN A C 1
ATOM 1149 O O . GLN A 1 141 ? -13.037 3.618 2.040 1.00 93.88 141 GLN A O 1
ATOM 1154 N N . ALA A 1 142 ? -11.323 2.171 2.201 1.00 92.25 142 ALA A N 1
ATOM 1155 C CA . ALA A 1 142 ? -11.900 1.121 1.368 1.00 92.25 142 ALA A CA 1
ATOM 1156 C C . ALA A 1 142 ? -12.891 0.212 2.123 1.00 92.25 142 ALA A C 1
ATOM 1158 O O . ALA A 1 142 ? -13.390 -0.744 1.537 1.00 92.25 142 ALA A O 1
ATOM 1159 N N . GLU A 1 143 ? -13.132 0.464 3.416 1.00 94.75 143 GLU A N 1
ATOM 1160 C CA . GLU A 1 143 ? -13.902 -0.410 4.313 1.00 94.75 143 GLU A CA 1
ATOM 1161 C C . GLU A 1 143 ? -13.355 -1.855 4.390 1.00 94.75 143 GLU A C 1
ATOM 1163 O O . GLU A 1 143 ? -14.082 -2.776 4.760 1.00 94.75 143 GLU A O 1
ATOM 1168 N N . SER A 1 144 ? -12.064 -2.071 4.094 1.00 95.31 144 SER A N 1
ATOM 1169 C CA . SER A 1 144 ? -11.401 -3.365 4.304 1.00 95.31 144 SER A CA 1
ATOM 1170 C C . SER A 1 144 ? -10.851 -3.454 5.722 1.00 95.31 144 SER A C 1
ATOM 1172 O O . SER A 1 144 ? -9.675 -3.203 5.989 1.00 95.31 144 SER A O 1
ATOM 1174 N N . TYR A 1 145 ? -11.731 -3.749 6.677 1.00 96.25 145 TYR A N 1
ATOM 1175 C CA . TYR A 1 145 ? -11.368 -3.689 8.087 1.00 96.25 145 TYR A CA 1
ATOM 1176 C C . TYR A 1 145 ? -10.375 -4.777 8.514 1.00 96.25 145 TYR A C 1
ATOM 1178 O O . TYR A 1 145 ? -9.572 -4.486 9.392 1.00 96.25 145 TYR A O 1
ATOM 1186 N N . ALA A 1 146 ? -10.384 -5.975 7.908 1.00 95.75 146 ALA A N 1
ATOM 1187 C CA . ALA A 1 146 ? -9.413 -7.035 8.238 1.00 95.75 146 ALA A CA 1
ATOM 1188 C C . ALA A 1 146 ? -7.993 -6.627 7.849 1.00 95.75 146 ALA A C 1
ATOM 1190 O O . ALA A 1 146 ? -7.114 -6.586 8.701 1.00 95.75 146 ALA A O 1
ATOM 1191 N N . ASP A 1 147 ? -7.802 -6.186 6.604 1.00 97.38 147 ASP A N 1
ATOM 1192 C CA . ASP A 1 147 ? -6.497 -5.684 6.171 1.00 97.38 147 ASP A CA 1
ATOM 1193 C C . ASP A 1 147 ? -6.072 -4.457 6.995 1.00 97.38 147 ASP A C 1
ATOM 1195 O O . ASP A 1 147 ? -4.908 -4.318 7.365 1.00 97.38 147 ASP A O 1
ATOM 1199 N N . MET A 1 148 ? -7.013 -3.559 7.326 1.00 98.00 148 MET A N 1
ATOM 1200 C CA . MET A 1 148 ? -6.735 -2.417 8.203 1.00 98.00 148 MET A CA 1
ATOM 1201 C C . MET A 1 148 ? -6.208 -2.878 9.568 1.00 98.00 148 MET A C 1
ATOM 1203 O O . MET A 1 148 ? -5.235 -2.311 10.057 1.00 98.00 148 MET A O 1
ATOM 1207 N N . GLU A 1 149 ? -6.858 -3.854 10.197 1.00 97.62 149 GLU A N 1
ATOM 1208 C CA . GLU A 1 149 ? -6.467 -4.384 11.502 1.00 97.62 149 GLU A CA 1
ATOM 1209 C C . GLU A 1 149 ? -5.060 -4.980 11.472 1.00 97.62 149 GLU A C 1
ATOM 1211 O O . GLU A 1 149 ? -4.223 -4.562 12.277 1.00 97.62 149 GLU A O 1
ATOM 1216 N N . ASP A 1 150 ? -4.776 -5.853 10.506 1.00 97.19 150 ASP A N 1
ATOM 1217 C CA . ASP A 1 150 ? -3.459 -6.471 10.334 1.00 97.19 150 ASP A CA 1
ATOM 1218 C C . ASP A 1 150 ? -2.361 -5.405 10.225 1.00 97.19 150 ASP A C 1
ATOM 1220 O O . ASP A 1 150 ? -1.350 -5.447 10.930 1.00 97.19 150 ASP A O 1
ATOM 1224 N N . MET A 1 151 ? -2.578 -4.379 9.393 1.00 98.38 151 MET A N 1
ATOM 1225 C CA . MET A 1 151 ? -1.607 -3.293 9.240 1.00 98.38 151 MET A CA 1
ATOM 1226 C C . MET A 1 151 ? -1.415 -2.489 10.538 1.00 98.38 151 MET A C 1
ATOM 1228 O O . MET A 1 151 ? -0.310 -2.023 10.821 1.00 98.38 151 MET A O 1
ATOM 1232 N N . LEU A 1 152 ? -2.465 -2.300 11.343 1.00 98.06 152 LEU A N 1
ATOM 1233 C CA . LEU A 1 152 ? -2.380 -1.557 12.604 1.00 98.06 152 LEU A CA 1
ATOM 1234 C C . LEU A 1 152 ? -1.594 -2.310 13.680 1.00 98.06 152 LEU A C 1
ATOM 1236 O O . LEU A 1 152 ? -0.825 -1.678 14.412 1.00 98.06 152 LEU A O 1
ATOM 1240 N N . PHE A 1 153 ? -1.757 -3.631 13.767 1.00 97.19 153 PHE A N 1
ATOM 1241 C CA . PHE A 1 153 ? -0.945 -4.459 14.659 1.00 97.19 153 PHE A CA 1
ATOM 1242 C C . PHE A 1 153 ? 0.518 -4.446 14.245 1.00 97.19 153 PHE A C 1
ATOM 1244 O O . PHE A 1 153 ? 1.379 -4.141 15.068 1.00 97.19 153 PHE A O 1
ATOM 1251 N N . GLU A 1 154 ? 0.805 -4.667 12.964 1.00 97.62 154 GLU A N 1
ATOM 1252 C CA . GLU A 1 154 ? 2.179 -4.671 12.457 1.00 97.62 154 GLU A CA 1
ATOM 1253 C C . GLU A 1 154 ? 2.878 -3.325 12.681 1.00 97.62 154 GLU A C 1
ATOM 1255 O O . GLU A 1 154 ? 4.047 -3.289 13.078 1.00 97.62 154 GLU A O 1
ATOM 1260 N N . ALA A 1 155 ? 2.157 -2.209 12.524 1.00 97.62 155 ALA A N 1
ATOM 1261 C CA . ALA A 1 155 ? 2.678 -0.890 12.866 1.00 97.62 155 ALA A CA 1
ATOM 1262 C C . ALA A 1 155 ? 3.056 -0.787 14.354 1.00 97.62 155 ALA A C 1
ATOM 1264 O O . ALA A 1 155 ? 4.137 -0.301 14.685 1.00 97.62 155 ALA A O 1
ATOM 1265 N N . ALA A 1 156 ? 2.195 -1.249 15.265 1.00 96.12 156 ALA A N 1
ATOM 1266 C CA . ALA A 1 156 ? 2.436 -1.165 16.705 1.00 96.12 156 ALA A CA 1
ATOM 1267 C C . ALA A 1 156 ? 3.531 -2.127 17.200 1.00 96.12 156 ALA A C 1
ATOM 1269 O O . ALA A 1 156 ? 4.315 -1.766 18.084 1.00 96.12 156 ALA A O 1
ATOM 1270 N N . GLU A 1 157 ? 3.601 -3.337 16.645 1.00 94.88 157 GLU A N 1
ATOM 1271 C CA . GLU A 1 157 ? 4.557 -4.371 17.048 1.00 94.88 157 GLU A CA 1
ATOM 1272 C C . GLU A 1 157 ? 5.975 -4.094 16.556 1.00 94.88 157 GLU A C 1
ATOM 1274 O O . GLU A 1 157 ? 6.935 -4.302 17.303 1.00 94.88 157 GLU A O 1
ATOM 1279 N N . ARG A 1 158 ? 6.116 -3.600 15.321 1.00 95.25 158 ARG A N 1
ATOM 1280 C CA . ARG A 1 158 ? 7.425 -3.311 14.714 1.00 95.25 158 ARG A CA 1
ATOM 1281 C C . ARG A 1 158 ? 7.961 -1.928 15.040 1.00 95.25 158 ARG A C 1
ATOM 1283 O O . ARG A 1 158 ? 9.113 -1.639 14.721 1.00 95.25 158 ARG A O 1
ATOM 1290 N N . ALA A 1 159 ? 7.143 -1.069 15.639 1.00 94.81 159 ALA A N 1
ATOM 1291 C CA . ALA A 1 159 ? 7.586 0.236 16.092 1.00 94.81 159 ALA A CA 1
ATOM 1292 C C . ALA A 1 159 ? 8.647 0.127 17.185 1.00 94.81 159 ALA A C 1
ATOM 1294 O O . ALA A 1 159 ? 8.599 -0.734 18.071 1.00 94.81 159 ALA A O 1
ATOM 1295 N N . GLU A 1 160 ? 9.579 1.078 17.156 1.00 93.06 160 GLU A N 1
ATOM 1296 C CA . GLU A 1 160 ? 10.537 1.258 18.235 1.00 93.06 160 GLU A CA 1
ATOM 1297 C C . GLU A 1 160 ? 9.798 1.463 19.569 1.00 93.06 160 GLU A C 1
ATOM 1299 O O . GLU A 1 160 ? 8.694 2.023 19.592 1.00 93.06 160 GLU A O 1
ATOM 1304 N N . PRO A 1 161 ? 10.375 1.044 20.711 1.00 88.50 161 PRO A N 1
ATOM 1305 C CA . PRO A 1 161 ? 9.692 1.093 22.004 1.00 88.50 161 PRO A CA 1
ATOM 1306 C C . PRO A 1 161 ? 9.107 2.465 22.368 1.00 88.50 161 PRO A C 1
ATOM 1308 O O . PRO A 1 161 ? 8.054 2.521 23.000 1.00 88.50 161 PRO A O 1
ATOM 1311 N N . GLU A 1 162 ? 9.769 3.548 21.949 1.00 89.25 162 GLU A N 1
ATOM 1312 C CA . GLU A 1 162 ? 9.367 4.938 22.203 1.00 89.25 162 GLU A CA 1
ATOM 1313 C C . GLU A 1 162 ? 8.119 5.359 21.404 1.00 89.25 162 GLU A C 1
ATOM 1315 O O . GLU A 1 162 ? 7.333 6.181 21.871 1.00 89.25 162 GLU A O 1
ATOM 1320 N N . GLU A 1 163 ? 7.904 4.773 20.223 1.00 92.62 163 GLU A N 1
ATOM 1321 C CA . GLU A 1 163 ? 6.813 5.126 19.304 1.00 92.62 163 GLU A CA 1
ATOM 1322 C C . GLU A 1 163 ? 5.661 4.117 19.339 1.00 92.62 163 GLU A C 1
ATOM 1324 O O . GLU A 1 163 ? 4.520 4.460 19.027 1.00 92.62 163 GLU A O 1
ATOM 1329 N N . ALA A 1 164 ? 5.927 2.878 19.762 1.00 92.12 164 ALA A N 1
ATOM 1330 C CA . ALA A 1 164 ? 4.955 1.789 19.746 1.00 92.12 164 ALA A CA 1
ATOM 1331 C C . ALA A 1 164 ? 3.662 2.113 20.502 1.00 92.12 164 ALA A C 1
ATOM 1333 O O . ALA A 1 164 ? 2.580 1.682 20.104 1.00 92.12 164 ALA A O 1
ATOM 1334 N N . ARG A 1 165 ? 3.753 2.912 21.572 1.00 93.12 165 ARG A N 1
ATOM 1335 C CA . ARG A 1 165 ? 2.574 3.392 22.298 1.00 93.12 165 ARG A CA 1
ATOM 1336 C C . ARG A 1 165 ? 1.681 4.272 21.417 1.00 93.12 165 ARG A C 1
ATOM 1338 O O . ARG A 1 165 ? 0.470 4.085 21.424 1.00 93.12 165 ARG A O 1
ATOM 1345 N N . ALA A 1 166 ? 2.258 5.197 20.650 1.00 95.25 166 ALA A N 1
ATOM 1346 C CA . ALA A 1 166 ? 1.501 6.101 19.784 1.00 95.25 166 ALA A CA 1
ATOM 1347 C C . ALA A 1 166 ? 0.807 5.346 18.637 1.00 95.25 166 ALA A C 1
ATOM 1349 O O . ALA A 1 166 ? -0.355 5.624 18.325 1.00 95.25 166 ALA A O 1
ATOM 1350 N N . TYR A 1 167 ? 1.481 4.350 18.052 1.00 97.00 167 TYR A N 1
ATOM 1351 C CA . TYR A 1 167 ? 0.873 3.473 17.047 1.00 97.00 167 TYR A CA 1
ATOM 1352 C C . TYR A 1 167 ? -0.271 2.641 17.634 1.00 97.00 167 TYR A C 1
ATOM 1354 O O . TYR A 1 167 ? -1.353 2.617 17.054 1.00 97.00 167 TYR A O 1
ATOM 1362 N N . ALA A 1 168 ? -0.092 2.046 18.816 1.00 96.12 168 ALA A N 1
ATOM 1363 C CA . ALA A 1 168 ? -1.146 1.286 19.488 1.00 96.12 168 ALA A CA 1
ATOM 1364 C C . ALA A 1 168 ? -2.348 2.160 19.905 1.00 96.12 168 ALA A C 1
ATOM 1366 O O . ALA A 1 168 ? -3.496 1.750 19.747 1.00 96.12 168 ALA A O 1
ATOM 1367 N N . GLU A 1 169 ? -2.123 3.392 20.377 1.00 96.62 169 GLU A N 1
ATOM 1368 C CA . GLU A 1 169 ? -3.205 4.353 20.655 1.00 96.62 169 GLU A CA 1
ATOM 1369 C C . GLU A 1 169 ? -3.973 4.720 19.372 1.00 96.62 169 GLU A C 1
ATOM 1371 O O . GLU A 1 169 ? -5.207 4.768 19.373 1.00 96.62 169 GLU A O 1
ATOM 1376 N N . THR A 1 170 ? -3.259 4.910 18.258 1.00 97.31 170 THR A N 1
ATOM 1377 C CA . THR A 1 170 ? -3.863 5.169 16.939 1.00 97.31 170 THR A CA 1
ATOM 1378 C C . THR A 1 170 ? -4.675 3.972 16.447 1.00 97.31 170 THR A C 1
ATOM 1380 O O . THR A 1 170 ? -5.803 4.138 15.975 1.00 97.31 170 THR A O 1
ATOM 1383 N N . ALA A 1 171 ? -4.133 2.764 16.592 1.00 97.12 171 ALA A N 1
ATOM 1384 C CA . ALA A 1 171 ? -4.802 1.522 16.237 1.00 97.12 171 ALA A CA 1
ATOM 1385 C C . ALA A 1 171 ? -6.101 1.337 17.024 1.00 97.12 171 ALA A C 1
ATOM 1387 O O . ALA A 1 171 ? -7.160 1.132 16.430 1.00 97.12 171 ALA A O 1
ATOM 1388 N N . LEU A 1 172 ? -6.052 1.542 18.344 1.00 97.00 172 LEU A N 1
ATOM 1389 C CA . LEU A 1 172 ? -7.224 1.489 19.210 1.00 97.00 172 LEU A CA 1
ATOM 1390 C C . LEU A 1 172 ? -8.315 2.465 18.753 1.00 97.00 172 LEU A C 1
ATOM 1392 O O . LEU A 1 172 ? -9.482 2.085 18.642 1.00 97.00 172 LEU A O 1
ATOM 1396 N N . GLN A 1 173 ? -7.946 3.715 18.460 1.00 97.31 173 GLN A N 1
ATOM 1397 C CA . GLN A 1 173 ? -8.895 4.724 17.990 1.00 97.31 173 GLN A CA 1
ATOM 1398 C C . GLN A 1 173 ? -9.574 4.299 16.680 1.00 97.31 173 GLN A C 1
ATOM 1400 O O . GLN A 1 173 ? -10.791 4.450 16.534 1.00 97.31 173 GLN A O 1
ATOM 1405 N N . LYS A 1 174 ? -8.805 3.768 15.726 1.00 97.25 174 LYS A N 1
ATOM 1406 C CA . LYS A 1 174 ? -9.319 3.325 14.424 1.00 97.25 174 LYS A CA 1
ATOM 1407 C C . LYS A 1 174 ? -10.218 2.099 14.542 1.00 97.25 174 LYS A C 1
ATOM 1409 O O . LYS A 1 174 ? -11.320 2.114 13.999 1.00 97.25 174 LYS A O 1
ATOM 1414 N N . MET A 1 175 ? -9.828 1.094 15.321 1.00 96.69 175 MET A N 1
ATOM 1415 C CA . MET A 1 175 ? -10.652 -0.098 15.557 1.00 96.69 175 MET A CA 1
ATOM 1416 C C . MET A 1 175 ? -11.966 0.245 16.272 1.00 96.69 175 MET A C 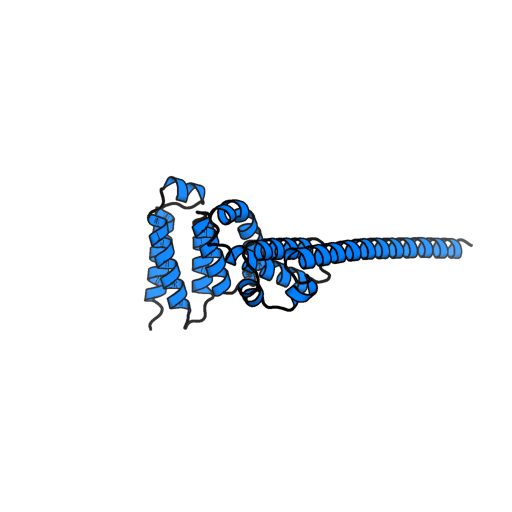1
ATOM 1418 O O . MET A 1 175 ? -13.038 -0.229 15.895 1.00 96.69 175 MET A O 1
ATOM 1422 N N . GLN A 1 176 ? -11.929 1.150 17.256 1.00 96.19 176 GLN A N 1
ATOM 1423 C CA . GLN A 1 176 ? -13.145 1.649 17.909 1.00 96.19 176 GLN A CA 1
ATOM 1424 C C . GLN A 1 176 ? -14.066 2.397 16.942 1.00 96.19 176 GLN A C 1
ATOM 1426 O O . GLN A 1 176 ? -15.288 2.280 17.041 1.00 96.19 176 GLN A O 1
ATOM 1431 N N . LYS A 1 177 ? -13.502 3.155 15.996 1.00 95.56 177 LYS A N 1
ATOM 1432 C CA . LYS A 1 177 ? -14.279 3.785 14.926 1.00 95.56 177 LYS A CA 1
ATOM 1433 C C . LYS A 1 177 ? -14.886 2.729 13.997 1.00 95.56 177 LYS A C 1
ATOM 1435 O O . LYS A 1 177 ? -16.071 2.837 13.684 1.00 95.56 177 LYS A O 1
ATOM 1440 N N . ALA A 1 178 ? -14.137 1.695 13.618 1.00 94.75 178 ALA A N 1
ATOM 1441 C CA . ALA A 1 178 ? -14.621 0.603 12.769 1.00 94.75 178 ALA A CA 1
ATOM 1442 C C . ALA A 1 178 ? -15.796 -0.176 13.396 1.00 94.75 178 ALA A C 1
ATOM 1444 O O . ALA A 1 178 ? -16.702 -0.586 12.681 1.00 94.75 178 ALA A O 1
ATOM 1445 N N . LEU A 1 179 ? -15.892 -0.267 14.731 1.00 93.94 179 LEU A N 1
ATOM 1446 C CA . LEU A 1 179 ? -17.070 -0.843 15.408 1.00 93.94 179 LEU A CA 1
ATOM 1447 C C . LEU A 1 179 ? -18.387 -0.093 15.145 1.00 93.94 179 LEU A C 1
ATOM 1449 O O . LEU A 1 179 ? -19.460 -0.635 15.419 1.00 93.94 179 LEU A O 1
ATOM 1453 N N . SER A 1 180 ? -18.329 1.154 14.670 1.00 92.25 180 SER A N 1
ATOM 1454 C CA . SER A 1 180 ? -19.526 1.902 14.272 1.00 92.25 180 SER A CA 1
ATOM 1455 C C . SER A 1 180 ? -20.042 1.527 12.879 1.00 92.25 180 SER A C 1
ATOM 1457 O O . SER A 1 180 ? -21.157 1.922 12.528 1.00 92.25 180 SER A O 1
ATOM 1459 N N . ALA A 1 181 ? -19.267 0.758 12.105 1.00 91.62 181 ALA A N 1
ATOM 1460 C CA . ALA A 1 181 ? -19.672 0.269 10.798 1.00 91.62 181 ALA A CA 1
ATOM 1461 C C . ALA A 1 181 ? -20.837 -0.736 10.911 1.00 91.62 181 ALA A C 1
ATOM 1463 O O . ALA A 1 181 ? -20.974 -1.437 11.923 1.00 91.62 181 ALA A O 1
ATOM 1464 N N . PRO A 1 182 ? -21.697 -0.834 9.881 1.00 90.69 182 PRO A N 1
ATOM 1465 C CA . PRO A 1 182 ? -22.726 -1.864 9.827 1.00 90.69 182 PRO A CA 1
ATOM 1466 C C . PRO A 1 182 ? -22.110 -3.270 9.942 1.00 90.69 182 PRO A C 1
ATOM 1468 O O . PRO A 1 182 ? -21.078 -3.527 9.317 1.00 90.69 182 PRO A O 1
ATOM 1471 N N . PRO A 1 183 ? -22.734 -4.215 10.671 1.00 88.88 183 PRO A N 1
ATOM 1472 C CA . PRO A 1 183 ? -22.225 -5.582 10.773 1.00 88.88 183 PRO A CA 1
ATOM 1473 C C . PRO A 1 183 ? -22.027 -6.265 9.416 1.00 88.88 183 PRO A C 1
ATOM 1475 O O . PRO A 1 183 ? -21.126 -7.085 9.278 1.00 88.88 183 PRO A O 1
ATOM 1478 N N . GLU A 1 184 ? -22.844 -5.933 8.411 1.00 89.31 184 GLU A N 1
ATOM 1479 C CA . GLU A 1 184 ? -22.671 -6.462 7.058 1.00 89.31 184 GLU A CA 1
ATOM 1480 C C . GLU A 1 184 ? -21.371 -5.985 6.396 1.00 89.31 184 GLU A C 1
ATOM 1482 O O . GLU A 1 184 ? -20.749 -6.771 5.689 1.00 89.31 184 GLU A O 1
ATOM 1487 N N . ALA A 1 185 ? -20.948 -4.739 6.634 1.00 87.31 185 ALA A N 1
ATOM 1488 C CA . ALA A 1 185 ? -19.715 -4.190 6.068 1.00 87.31 185 ALA A CA 1
ATOM 1489 C C . ALA A 1 185 ? -18.480 -4.890 6.653 1.00 87.31 185 ALA A C 1
ATOM 1491 O O . ALA A 1 185 ? -17.622 -5.347 5.905 1.00 87.31 185 ALA A O 1
ATOM 1492 N N . LEU A 1 186 ? -18.459 -5.087 7.977 1.00 89.19 186 LEU A N 1
ATOM 1493 C CA . LEU A 1 186 ? -17.410 -5.859 8.653 1.00 89.19 186 LEU A CA 1
ATOM 1494 C C . LEU A 1 186 ? -17.316 -7.285 8.085 1.00 89.19 186 LEU A C 1
ATOM 1496 O O . LEU A 1 186 ? -16.238 -7.757 7.733 1.00 89.19 186 LEU A O 1
ATOM 1500 N N . LEU A 1 187 ? -18.457 -7.963 7.925 1.00 89.25 187 LEU A N 1
ATOM 1501 C CA . LEU A 1 187 ? -18.473 -9.328 7.391 1.00 89.25 187 LEU A CA 1
ATOM 1502 C C . LEU A 1 187 ? -17.968 -9.402 5.945 1.00 89.25 187 LEU A C 1
ATOM 1504 O O . LEU A 1 187 ? -17.315 -10.381 5.582 1.00 89.25 187 LEU A O 1
ATOM 1508 N N . LEU A 1 188 ? -18.274 -8.398 5.119 1.00 87.38 188 LEU A N 1
ATOM 1509 C CA . LEU A 1 188 ? -17.776 -8.318 3.744 1.00 87.38 188 LEU A CA 1
ATOM 1510 C C . LEU A 1 188 ? -16.258 -8.137 3.693 1.00 87.38 188 LEU A C 1
ATOM 1512 O O . LEU A 1 188 ? -15.629 -8.690 2.796 1.00 87.38 188 LEU A O 1
ATOM 1516 N N . SER A 1 189 ? -15.676 -7.450 4.676 1.00 85.88 189 SER A N 1
ATOM 1517 C CA . SER A 1 189 ? -14.228 -7.318 4.825 1.00 85.88 189 SER A CA 1
ATOM 1518 C C . SER A 1 189 ? -13.571 -8.501 5.541 1.00 85.88 189 SER A C 1
ATOM 1520 O O . SER A 1 189 ? -12.439 -8.374 5.986 1.00 85.88 189 SER A O 1
ATOM 1522 N N . GLY A 1 190 ? -14.273 -9.624 5.735 1.00 88.62 190 GLY A N 1
ATOM 1523 C CA . GLY A 1 190 ? -13.718 -10.812 6.392 1.00 88.62 190 GLY A CA 1
ATOM 1524 C C . GLY A 1 190 ? -13.587 -10.717 7.915 1.00 88.62 190 GLY A C 1
ATOM 1525 O O . GLY A 1 190 ? -12.904 -11.549 8.499 1.00 88.62 190 GLY A O 1
ATOM 1526 N N . MET A 1 191 ? -14.252 -9.753 8.558 1.00 92.56 191 MET A N 1
ATOM 1527 C CA . MET A 1 191 ? -14.149 -9.500 9.996 1.00 92.56 191 MET A CA 1
ATOM 1528 C C . MET A 1 191 ? -15.516 -9.542 10.685 1.00 92.56 191 MET A C 1
ATOM 1530 O O . MET A 1 191 ? -16.525 -9.057 10.178 1.00 92.56 191 MET A O 1
ATOM 1534 N N . THR A 1 192 ? -15.589 -10.077 11.897 1.00 92.88 192 THR A N 1
ATOM 1535 C CA . THR A 1 192 ? -16.800 -10.001 12.720 1.00 92.88 192 THR A CA 1
ATOM 1536 C C . THR A 1 192 ? -16.705 -8.897 13.779 1.00 92.88 192 THR A C 1
ATOM 1538 O O . THR A 1 192 ? -15.626 -8.589 14.282 1.00 92.88 192 THR A O 1
ATOM 1541 N N . PRO A 1 193 ? -17.844 -8.348 14.251 1.00 93.38 193 PRO A N 1
ATOM 1542 C CA . PRO A 1 193 ? -17.844 -7.445 15.403 1.00 93.38 193 PRO A CA 1
ATOM 1543 C C . PRO A 1 193 ? -17.327 -8.075 16.708 1.00 93.38 193 PRO A C 1
ATOM 1545 O O . PRO A 1 193 ? -17.169 -7.358 17.693 1.00 93.38 193 PRO A O 1
ATOM 1548 N N . SER A 1 194 ? -17.201 -9.405 16.781 1.00 94.06 194 SER A N 1
ATOM 1549 C CA . SER A 1 194 ? -16.598 -10.079 17.937 1.00 94.06 194 SER A CA 1
ATOM 1550 C C . SER A 1 194 ? -15.083 -10.048 17.820 1.00 94.06 194 SER A C 1
ATOM 1552 O O . SER A 1 194 ? -14.447 -9.551 18.735 1.00 94.06 194 SER A O 1
ATOM 1554 N N . GLU A 1 195 ? -14.542 -10.475 16.676 1.00 95.19 195 GLU A N 1
ATOM 1555 C CA . GLU A 1 195 ? -13.099 -10.444 16.401 1.00 95.19 195 GLU A CA 1
ATOM 1556 C C . GLU A 1 195 ? -12.545 -9.029 16.574 1.00 95.19 195 GLU A C 1
ATOM 1558 O O . GLU A 1 195 ? -11.614 -8.842 17.340 1.00 95.19 195 GLU A O 1
ATOM 1563 N N . LEU A 1 196 ? -13.211 -8.003 16.028 1.00 95.00 196 LEU A N 1
ATOM 1564 C CA . LEU A 1 196 ? -12.764 -6.616 16.208 1.00 95.00 196 LEU A CA 1
ATOM 1565 C C . LEU A 1 196 ? -12.738 -6.161 17.680 1.00 95.00 196 LEU A C 1
ATOM 1567 O O . LEU A 1 196 ? -11.939 -5.305 18.055 1.00 95.00 196 LEU A O 1
ATOM 1571 N N . ARG A 1 197 ? -13.631 -6.689 18.530 1.00 96.00 197 ARG A N 1
ATOM 1572 C CA . ARG A 1 197 ? -13.593 -6.399 19.974 1.00 96.00 197 ARG A CA 1
ATOM 1573 C C . ARG A 1 197 ? -12.440 -7.124 20.651 1.00 96.00 197 ARG A C 1
ATOM 1575 O O . ARG A 1 197 ? -11.794 -6.515 21.495 1.00 96.00 197 ARG A O 1
ATOM 1582 N N . ASP A 1 198 ? -12.183 -8.367 20.259 1.00 96.56 198 ASP A N 1
ATOM 1583 C CA . ASP A 1 198 ? -11.054 -9.143 20.765 1.00 96.56 198 ASP A CA 1
ATOM 1584 C C . ASP A 1 198 ? -9.726 -8.441 20.403 1.00 96.56 198 ASP A C 1
ATOM 1586 O O . ASP A 1 198 ? -8.895 -8.226 21.284 1.00 96.56 198 ASP A O 1
ATOM 1590 N N . SER A 1 199 ? -9.586 -7.941 19.168 1.00 95.88 199 SER A N 1
ATOM 1591 C CA . SER A 1 199 ? -8.441 -7.132 18.715 1.00 95.88 199 SER A CA 1
ATOM 1592 C C . SER A 1 199 ? -8.279 -5.827 19.509 1.00 95.88 199 SER A C 1
ATOM 1594 O O . SER A 1 199 ? -7.171 -5.435 19.881 1.00 95.88 199 SER A O 1
ATOM 1596 N N . ILE A 1 200 ? -9.386 -5.145 19.833 1.00 96.56 200 ILE A N 1
ATOM 1597 C CA . ILE A 1 200 ? -9.371 -3.947 20.693 1.00 96.56 200 ILE A CA 1
ATOM 1598 C C . ILE A 1 200 ? -8.860 -4.279 22.097 1.00 96.56 200 ILE A C 1
ATOM 1600 O O . ILE A 1 200 ? -8.054 -3.522 22.645 1.00 96.56 200 ILE A O 1
ATOM 1604 N N . ASP A 1 201 ? -9.333 -5.376 22.683 1.00 96.25 201 ASP A N 1
ATOM 1605 C CA . ASP A 1 201 ? -8.916 -5.815 24.014 1.00 96.25 201 ASP A CA 1
ATOM 1606 C C . ASP A 1 201 ? -7.425 -6.207 24.019 1.00 96.25 201 ASP A C 1
ATOM 1608 O O . ASP A 1 201 ? -6.701 -5.875 24.963 1.00 96.25 201 ASP A O 1
ATOM 1612 N N . GLU A 1 202 ? -6.932 -6.826 22.943 1.00 96.25 202 GLU A N 1
ATOM 1613 C CA . GLU A 1 202 ? -5.518 -7.165 22.756 1.00 96.25 202 GLU A CA 1
ATOM 1614 C C . GLU A 1 202 ? -4.621 -5.920 22.691 1.00 96.25 202 GLU A C 1
ATOM 1616 O O . GLU A 1 202 ? -3.643 -5.815 23.439 1.00 96.25 202 GLU A O 1
ATOM 1621 N N . ILE A 1 203 ? -4.987 -4.911 21.895 1.00 94.00 203 ILE A N 1
ATOM 1622 C CA . ILE A 1 203 ? -4.238 -3.645 21.837 1.00 94.00 203 ILE A CA 1
ATOM 1623 C C . ILE A 1 203 ? -4.274 -2.899 23.177 1.00 94.00 203 ILE A C 1
ATOM 1625 O O . ILE A 1 203 ? -3.282 -2.291 23.588 1.00 94.00 203 ILE A O 1
ATOM 1629 N N . GLN A 1 204 ? -5.391 -2.943 23.905 1.00 94.06 204 GLN A N 1
ATOM 1630 C CA . GLN A 1 204 ? -5.467 -2.356 25.247 1.00 94.06 204 GLN A CA 1
ATOM 1631 C C . GLN A 1 204 ? -4.542 -3.058 26.246 1.00 94.06 204 GLN A C 1
ATOM 1633 O O . GLN A 1 204 ? -3.927 -2.391 27.088 1.00 94.06 204 GLN A O 1
ATOM 1638 N N . ALA A 1 205 ? -4.417 -4.384 26.154 1.00 93.19 205 ALA A N 1
ATOM 1639 C CA . ALA A 1 205 ? -3.447 -5.137 26.939 1.00 93.19 205 ALA A CA 1
ATOM 1640 C C . ALA A 1 205 ? -2.012 -4.719 26.578 1.00 93.19 205 ALA A C 1
ATOM 1642 O O . ALA A 1 205 ? -1.242 -4.368 27.473 1.00 93.19 205 ALA A O 1
ATOM 1643 N N . PHE A 1 206 ? -1.689 -4.616 25.284 1.00 89.81 206 PHE A N 1
ATOM 1644 C CA . PHE A 1 206 ? -0.387 -4.132 24.807 1.00 89.81 206 PHE A CA 1
ATOM 1645 C C . PHE A 1 206 ? -0.029 -2.739 25.356 1.00 89.81 206 PHE A C 1
ATOM 1647 O O . PHE A 1 206 ? 1.092 -2.511 25.818 1.00 89.81 206 PHE A O 1
ATOM 1654 N N . LEU A 1 207 ? -0.988 -1.807 25.376 1.00 88.06 207 LEU A N 1
ATOM 1655 C CA . LEU A 1 207 ? -0.814 -0.464 25.949 1.00 88.06 207 LEU A CA 1
ATOM 1656 C C . LEU A 1 207 ? -0.608 -0.466 27.468 1.00 88.06 207 LEU A C 1
ATOM 1658 O O . LEU A 1 207 ? 0.030 0.442 28.006 1.00 88.06 207 LEU A O 1
ATOM 1662 N N . SER A 1 208 ? -1.168 -1.453 28.165 1.00 84.50 208 SER A N 1
ATOM 1663 C CA . SER A 1 208 ? -1.046 -1.589 29.618 1.00 84.50 208 SER A CA 1
ATOM 1664 C C . SER A 1 208 ? 0.323 -2.139 30.032 1.00 84.50 208 SER A C 1
ATOM 1666 O O . SER A 1 208 ? 0.824 -1.780 31.099 1.00 84.50 208 SER A O 1
ATOM 1668 N N . ASP A 1 209 ? 0.946 -2.953 29.176 1.00 79.56 209 ASP A N 1
ATOM 1669 C CA . ASP A 1 209 ? 2.241 -3.597 29.424 1.00 79.56 209 ASP A CA 1
ATOM 1670 C C . ASP A 1 209 ? 3.459 -2.714 29.087 1.00 79.56 209 ASP A C 1
ATOM 1672 O O . ASP A 1 209 ? 4.565 -2.992 29.559 1.00 79.56 209 ASP A O 1
ATOM 1676 N N . LYS A 1 210 ? 3.284 -1.623 28.326 1.00 66.12 210 LYS A N 1
ATOM 1677 C CA . LYS A 1 210 ? 4.344 -0.640 28.029 1.00 66.12 210 LYS A CA 1
ATOM 1678 C C . LYS A 1 210 ? 4.221 0.603 28.939 1.00 66.12 210 LYS A C 1
ATOM 1680 O O . LYS A 1 210 ? 3.436 1.506 28.632 1.00 66.12 210 LYS A O 1
ATOM 1685 N N . PRO A 1 211 ? 4.958 0.683 30.072 1.00 54.44 211 PRO A N 1
ATOM 1686 C CA . PRO A 1 211 ? 4.937 1.866 30.933 1.00 54.44 211 PRO A CA 1
ATOM 1687 C C . PRO A 1 211 ? 5.563 3.085 30.235 1.00 54.44 211 PRO A C 1
ATOM 1689 O O . PRO A 1 211 ? 6.469 2.929 29.419 1.00 54.44 211 PRO A O 1
ATOM 1692 N N . ASN A 1 212 ? 5.052 4.275 30.582 1.00 55.38 212 ASN A N 1
ATOM 1693 C CA . ASN A 1 212 ? 5.509 5.588 30.096 1.00 55.38 212 ASN A CA 1
ATOM 1694 C C . ASN A 1 212 ? 6.999 5.861 30.323 1.00 55.38 212 ASN A C 1
ATOM 1696 O O . ASN A 1 212 ? 7.502 5.482 31.409 1.00 55.38 212 ASN A O 1
#

Secondary structure (DSSP, 8-state):
-HHHHHHHHHHHHHHHHHHHHHHHHHHHHHHHHHHHHHHHHHHSS-HHHHTTS-HHHHHHHS-HHHHHHHHHHHHHHHHHS-SSHHHHHHHHHHHHHHHHTTTT-HHHHHHHHHHHHHHHHHHTTT--HHHHHHHHHHHHHTT-HHHHHHHHHHHHHHS-TTTHHHHHHHHHHHHHHHTTS-HHHHHHTT--TTHHHHHHHHHHHHHHHS--

Radius of gyration: 23.17 Å; chains: 1; bounding box: 58×51×72 Å

pLDDT: mean 86.47, std 12.84, range [46.34, 98.44]